Protein AF-A0AAD1L5Y8-F1 (afdb_monomer)

Secondary structure (DSSP, 8-state):
--EEEEEEE-SSS-EEEEEE---EEETTEEEES----EEEEEEEEE-TT-TTS--PEEEEEEEEEEEE-HHHHHHHHHHHHHHHTTEEP-S--TT-SSPPGGGSPPHHHHHHHHHHHHHHHHHHHHHH-GGG--EEEEEEEEETTTTEEEEEEEE--SSSTTS-EEEE---GGG-PPEEEETTHHHHHHHHHHHHTTS-TTBHHHHTHHHHHHHHHHHHT--SSS-S--EEEEE-SS-EEEEEEE-TTSSS---EETTEESSGGGG--BTTB------EEEPPBTTB-TTTTSBPPPPPP-

Foldseek 3Di:
DKKKWWAFFPLAHTWIKMKIFAWDDDPLATPDRQHDFKDKAWAWEQEPVNPVLPDTHTDAIKMKGKAAQPVLRVQLRVVLNVVRRYHYDDDPPPDDPDDDLQSADFLVNSVVSSQVSSLVVLVVCCVPPVPRSWMKMWIWAQGSNVRHTWIKIWGDDPVGSSGIDIDTDPPRVVRQIDIDYPPRVVLSVQLVVLLVLADPQFQSNSCSSLLSLLVVQVVCPDSRYHRDMWMWMHDNHHIDTAFEAAPPDPDGFTDHSNHGCPVCQVDAPVPHGDDRPHHDYRADNSGHPRRNDRRDDPDDD

Radius of gyration: 19.91 Å; Cα contacts (8 Å, |Δi|>4): 641; chains: 1; bounding box: 52×52×56 Å

Sequence (301 aa):
MTAIACWINREEHESIWVVSDSRITQQNSTLTDHCPKLFSIPVSVIRKSDTYRIYPQKILELGFGFAGSTMIGINVKEMLAVALSRLHEISDNTLSQQIPLETYPSLYEIALLAKSIAEKYMIDVGQFFPNAVRIEMVVFGYCRKTQAYKIIKLSNSSSTPANLGIEDCQNLSSGTPVLLGDRQQEFGEFIETTRQRFEFDTINWWRAPFIALNNWINQGSIDTIGGYLQLSLASPISTKISFLTNINTNAISMSHAGINTTESFGATIGGFILMPMNGMSLPGENGWDFGNRVARVPAER

pLDDT: mean 87.71, std 12.25, range [33.75, 98.56]

Mean predicted aligned error: 6.38 Å

Organism: Citrobacter braakii (NCBI:txid57706)

Solvent-accessible surface area (backbone atoms only — not comparable to full-atom values): 16352 Å² total; per-residue (Å²): 56,25,42,36,42,38,26,42,32,64,50,69,58,77,26,40,40,34,36,31,41,7,24,40,47,52,95,95,37,79,74,41,43,56,43,76,41,71,46,58,39,57,32,15,34,26,48,70,87,47,83,83,66,79,68,56,43,76,77,50,34,34,32,39,35,46,22,51,29,61,74,48,45,52,50,32,51,51,51,48,37,59,60,31,46,60,34,72,57,84,74,85,70,87,80,58,97,63,80,60,48,85,74,43,74,40,62,63,61,51,45,53,50,45,45,60,50,36,38,52,46,30,53,63,46,28,75,82,37,64,85,59,39,52,40,30,36,38,40,33,27,48,24,65,42,76,74,40,79,45,44,34,40,34,37,44,44,95,90,41,59,72,48,68,48,78,44,76,61,72,82,47,86,77,40,62,60,52,65,40,47,52,61,46,66,65,49,51,54,46,23,51,61,45,26,72,76,37,62,85,68,9,35,36,30,56,42,12,62,54,39,34,50,51,47,48,35,72,66,58,80,44,88,36,38,20,66,22,70,40,41,36,43,18,36,89,85,42,31,42,68,42,28,43,26,58,78,91,48,101,53,92,47,43,20,62,21,68,48,63,55,45,86,44,60,81,51,57,66,77,97,41,74,71,71,88,88,53,66,47,71,62,59,50,94,86,30,46,96,73,19,84,40,65,40,70,77,75,77,91,125

Nearest PDB structures (foldseek):
  2j82-assembly1_A-2  TM=3.983E-01  e=2.017E+00  Synechococcus elongatus

Structure (mmCIF, N/CA/C/O backbone):
data_AF-A0AAD1L5Y8-F1
#
_entry.id   AF-A0AAD1L5Y8-F1
#
loop_
_atom_site.group_PDB
_atom_site.id
_atom_site.type_symbol
_atom_site.label_atom_id
_atom_site.label_alt_id
_atom_site.label_comp_id
_atom_site.label_asym_id
_atom_site.label_entity_id
_atom_site.label_seq_id
_atom_site.pdbx_PDB_ins_code
_atom_site.Cartn_x
_atom_site.Cartn_y
_atom_site.Cartn_z
_atom_site.occupancy
_atom_site.B_iso_or_equiv
_atom_site.auth_seq_id
_atom_site.auth_comp_id
_atom_site.auth_asym_id
_atom_site.auth_atom_id
_atom_site.pdbx_PDB_model_num
ATOM 1 N N . MET A 1 1 ? -15.118 6.917 3.570 1.00 67.25 1 MET A N 1
ATOM 2 C CA . MET A 1 1 ? -13.750 7.451 3.382 1.00 67.25 1 MET A CA 1
ATOM 3 C C . MET A 1 1 ? -12.825 6.747 4.366 1.00 67.25 1 MET A C 1
ATOM 5 O O . MET A 1 1 ? -13.289 6.247 5.365 1.00 67.25 1 MET A O 1
ATOM 9 N N . THR A 1 2 ? -11.553 6.616 4.025 1.00 84.75 2 THR A N 1
ATOM 10 C CA . THR A 1 2 ? -10.629 5.565 4.497 1.00 84.75 2 THR A CA 1
ATOM 11 C C . THR A 1 2 ? -9.666 6.087 5.564 1.00 84.75 2 THR A C 1
ATOM 13 O O . THR A 1 2 ? -9.423 7.286 5.582 1.00 84.75 2 THR A O 1
ATOM 16 N N . ALA A 1 3 ? -9.036 5.217 6.355 1.00 93.69 3 ALA A N 1
ATOM 17 C CA . ALA A 1 3 ? -7.779 5.526 7.042 1.00 93.69 3 ALA A CA 1
ATOM 18 C C . ALA A 1 3 ? -6.624 4.691 6.465 1.00 93.69 3 ALA A C 1
ATOM 20 O O . ALA A 1 3 ? -6.741 3.473 6.306 1.00 93.69 3 ALA A O 1
ATOM 21 N N . ILE A 1 4 ? -5.508 5.349 6.135 1.00 97.81 4 ILE A N 1
ATOM 22 C CA . ILE A 1 4 ? -4.232 4.700 5.797 1.00 97.81 4 ILE A CA 1
ATOM 23 C C . ILE A 1 4 ? -3.126 5.310 6.650 1.00 97.81 4 ILE A C 1
ATOM 25 O O . ILE A 1 4 ? -3.018 6.533 6.732 1.00 97.81 4 ILE A O 1
ATOM 29 N N . ALA A 1 5 ? -2.268 4.458 7.211 1.00 98.06 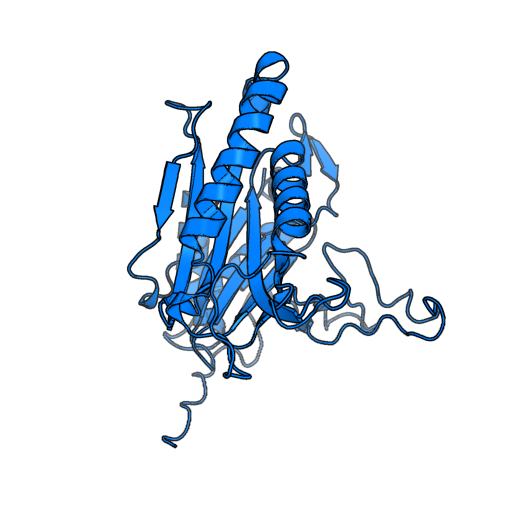5 ALA A N 1
ATOM 30 C CA . ALA A 1 5 ? -0.975 4.854 7.760 1.00 98.06 5 ALA A CA 1
ATOM 31 C C . ALA A 1 5 ? 0.148 4.113 7.031 1.00 98.06 5 ALA A C 1
ATOM 33 O O . ALA A 1 5 ? 0.097 2.892 6.903 1.00 98.06 5 ALA A O 1
ATOM 34 N N . CYS A 1 6 ? 1.155 4.853 6.567 1.00 98.12 6 CYS A N 1
ATOM 35 C CA . CYS A 1 6 ? 2.323 4.350 5.844 1.00 98.12 6 CYS A CA 1
ATOM 36 C C . CYS A 1 6 ? 3.602 4.849 6.530 1.00 98.12 6 CYS A C 1
ATOM 38 O O . CYS A 1 6 ? 3.795 6.056 6.638 1.00 98.12 6 CYS A O 1
ATOM 40 N N . TRP A 1 7 ? 4.467 3.963 7.021 1.00 97.50 7 TRP A N 1
ATOM 41 C CA . TRP A 1 7 ? 5.653 4.355 7.792 1.00 97.50 7 TRP A CA 1
ATOM 42 C C . TRP A 1 7 ? 6.829 3.411 7.574 1.00 97.50 7 TRP A C 1
ATOM 44 O O . TRP A 1 7 ? 6.665 2.282 7.115 1.00 97.50 7 TRP A O 1
ATOM 54 N N . ILE A 1 8 ? 8.026 3.871 7.936 1.00 96.19 8 ILE A N 1
ATOM 55 C CA . ILE A 1 8 ? 9.191 2.997 8.065 1.00 96.19 8 ILE A CA 1
ATOM 56 C C . ILE A 1 8 ? 9.122 2.282 9.409 1.00 96.19 8 ILE A C 1
ATOM 58 O O . ILE A 1 8 ? 9.111 2.918 10.462 1.00 96.19 8 ILE A O 1
ATOM 62 N N . ASN A 1 9 ? 9.108 0.956 9.361 1.00 94.44 9 ASN A N 1
ATOM 63 C CA . ASN A 1 9 ? 9.218 0.082 10.516 1.00 94.44 9 ASN A CA 1
ATOM 64 C C . ASN A 1 9 ? 10.636 -0.512 10.559 1.00 94.44 9 ASN A C 1
ATOM 66 O O . ASN A 1 9 ? 11.174 -0.928 9.527 1.00 94.44 9 ASN A O 1
ATOM 70 N N . ARG A 1 10 ? 11.244 -0.527 11.749 1.00 91.94 10 ARG A N 1
ATOM 71 C CA . ARG A 1 10 ? 12.595 -1.049 12.001 1.00 91.94 10 ARG A CA 1
ATOM 72 C C . ARG A 1 10 ? 12.628 -2.163 13.053 1.00 91.94 10 ARG A C 1
ATOM 74 O O . ARG A 1 10 ? 13.688 -2.447 13.591 1.00 91.94 10 ARG A O 1
ATOM 81 N N . GLU A 1 11 ? 11.502 -2.828 13.307 1.00 89.00 11 GLU A N 1
ATOM 82 C CA . GLU A 1 11 ? 11.384 -3.908 14.300 1.00 89.00 11 GLU A CA 1
ATOM 83 C C . GLU A 1 11 ? 12.266 -5.141 14.033 1.00 89.00 11 GLU A C 1
ATOM 85 O O . GLU A 1 11 ? 12.478 -5.950 14.926 1.00 89.00 11 GLU A O 1
ATOM 90 N N . GLU A 1 12 ? 12.743 -5.337 12.807 1.00 81.75 12 GLU A N 1
ATOM 91 C CA . GLU A 1 12 ? 13.691 -6.405 12.461 1.00 81.75 12 GLU A CA 1
ATOM 92 C C . GLU A 1 12 ? 14.703 -5.861 11.455 1.00 81.75 12 GLU A C 1
ATOM 94 O O . GLU A 1 12 ? 15.898 -5.732 11.720 1.00 81.75 12 GLU A O 1
ATOM 99 N N . HIS A 1 13 ? 14.186 -5.477 10.292 1.00 86.31 13 HIS A N 1
ATOM 100 C CA . HIS A 1 13 ? 14.912 -4.793 9.240 1.00 86.31 13 HIS A CA 1
ATOM 101 C C . HIS A 1 13 ? 14.093 -3.599 8.778 1.00 86.31 13 HIS A C 1
ATOM 103 O O . HIS A 1 13 ? 12.860 -3.631 8.806 1.00 86.31 13 HIS A O 1
ATOM 109 N N . GLU A 1 14 ? 14.785 -2.553 8.329 1.00 91.19 14 GLU A N 1
ATOM 110 C CA . GLU A 1 14 ? 14.116 -1.393 7.761 1.00 91.19 14 GLU A CA 1
ATOM 111 C C . GLU A 1 14 ? 13.224 -1.846 6.605 1.00 91.19 14 GLU A C 1
ATOM 113 O O . GLU A 1 14 ? 13.691 -2.510 5.678 1.00 91.19 14 GLU A O 1
ATOM 118 N N . SER A 1 15 ? 11.937 -1.533 6.697 1.00 94.62 15 SER A N 1
ATOM 119 C CA . SER A 1 15 ? 10.904 -1.856 5.716 1.00 94.62 15 SER A CA 1
ATOM 120 C C . SER A 1 15 ? 9.787 -0.822 5.796 1.00 94.62 15 SER A C 1
ATOM 122 O O . SER A 1 15 ? 9.614 -0.167 6.822 1.00 94.62 15 SER A O 1
ATOM 124 N N . ILE A 1 16 ? 9.014 -0.657 4.724 1.00 96.94 16 ILE A N 1
ATOM 125 C CA . ILE A 1 16 ? 7.800 0.165 4.775 1.00 96.94 16 ILE A CA 1
ATOM 126 C C . ILE A 1 16 ? 6.631 -0.725 5.177 1.00 96.94 16 ILE A C 1
ATOM 128 O O . ILE A 1 16 ? 6.387 -1.755 4.548 1.00 96.94 16 ILE A O 1
ATOM 132 N N . TRP A 1 17 ? 5.898 -0.304 6.199 1.00 97.19 17 TRP A N 1
ATOM 133 C CA . TRP A 1 17 ? 4.636 -0.900 6.608 1.00 97.19 17 TRP A CA 1
ATOM 134 C C . TRP A 1 17 ? 3.502 0.039 6.244 1.00 97.19 17 TRP A C 1
ATOM 136 O O . TRP A 1 17 ? 3.602 1.254 6.420 1.00 97.19 17 TRP A O 1
ATOM 146 N N . VAL A 1 18 ? 2.418 -0.532 5.729 1.00 98.00 18 VAL A N 1
ATOM 147 C CA . VAL A 1 18 ? 1.218 0.219 5.371 1.00 98.00 18 VAL A CA 1
ATOM 148 C C . VAL A 1 18 ? -0.004 -0.526 5.855 1.00 98.00 18 VAL A C 1
ATOM 150 O O . VAL A 1 18 ? -0.174 -1.699 5.529 1.00 98.00 18 VAL A O 1
ATOM 153 N N . VAL A 1 19 ? -0.863 0.157 6.605 1.00 97.62 19 VAL A N 1
ATOM 154 C CA . VAL A 1 19 ? -2.131 -0.396 7.088 1.00 97.62 19 VAL A CA 1
ATOM 155 C C . VAL A 1 19 ? -3.305 0.421 6.587 1.00 97.62 19 VAL A C 1
ATOM 157 O O . VAL A 1 19 ? -3.187 1.633 6.408 1.00 97.62 19 VAL A O 1
ATOM 160 N N . SER A 1 20 ? -4.428 -0.251 6.347 1.00 97.38 20 SER A N 1
ATOM 161 C CA . SER A 1 20 ? -5.674 0.390 5.933 1.00 97.38 20 SER A CA 1
ATOM 162 C C . SER A 1 20 ? -6.899 -0.373 6.419 1.00 97.38 20 SER A C 1
ATOM 164 O O . SER A 1 20 ? -6.828 -1.580 6.636 1.00 97.38 20 SER A O 1
ATOM 166 N N . ASP A 1 21 ? -8.022 0.322 6.563 1.00 95.88 21 ASP A N 1
ATOM 167 C CA . ASP A 1 21 ? -9.347 -0.281 6.708 1.00 95.88 21 ASP A CA 1
ATOM 168 C C . ASP A 1 21 ? -9.915 -0.691 5.328 1.00 95.88 21 ASP A C 1
ATOM 170 O O . ASP A 1 21 ? -9.410 -0.264 4.289 1.00 95.88 21 ASP A O 1
ATOM 174 N N . SER A 1 22 ? -10.977 -1.493 5.261 1.00 95.19 22 SER A N 1
ATOM 175 C CA . SER A 1 22 ? -11.573 -1.945 3.985 1.00 95.19 22 SER A CA 1
ATOM 176 C C . SER A 1 22 ? -12.970 -1.394 3.700 1.00 95.19 22 SER A C 1
ATOM 178 O O . SER A 1 22 ? -13.549 -1.701 2.653 1.00 95.19 22 SER A O 1
ATOM 180 N N . ARG A 1 23 ? -13.511 -0.538 4.574 1.00 94.75 23 ARG A N 1
ATOM 181 C CA . ARG A 1 23 ? -14.853 0.028 4.416 1.00 94.75 23 ARG A CA 1
ATOM 182 C C . ARG A 1 23 ? -14.935 1.057 3.295 1.00 94.75 23 ARG A C 1
ATOM 184 O O . ARG A 1 23 ? -14.108 1.961 3.179 1.00 94.75 23 ARG A O 1
ATOM 191 N N . ILE A 1 24 ? -15.991 0.972 2.499 1.00 93.31 24 ILE A N 1
ATOM 192 C CA . ILE A 1 24 ? -16.464 2.050 1.634 1.00 93.31 24 ILE A CA 1
ATOM 193 C C . ILE A 1 24 ? -17.790 2.544 2.185 1.00 93.31 24 ILE A C 1
ATOM 195 O O . ILE A 1 24 ? -18.685 1.756 2.487 1.00 93.31 24 ILE A O 1
ATOM 199 N N . THR A 1 25 ? -17.930 3.864 2.244 1.00 91.12 25 THR A N 1
ATOM 200 C CA . THR A 1 25 ? -19.182 4.523 2.597 1.00 91.12 25 THR A CA 1
ATOM 201 C C . THR A 1 25 ? -19.700 5.380 1.452 1.00 91.12 25 THR A C 1
ATOM 203 O O . THR A 1 25 ? -18.923 5.951 0.685 1.00 91.12 25 THR A O 1
ATOM 206 N N . GLN A 1 26 ? -21.021 5.490 1.358 1.00 87.06 26 GLN A N 1
ATOM 207 C CA . GLN A 1 26 ? -21.727 6.379 0.446 1.00 87.06 26 GLN A CA 1
ATOM 208 C C . GLN A 1 26 ? -22.870 7.054 1.209 1.00 87.06 26 GLN A C 1
ATOM 210 O O . GLN A 1 26 ? -23.672 6.376 1.844 1.00 87.06 26 GLN A O 1
ATOM 215 N N . GLN A 1 27 ? -22.938 8.389 1.161 1.00 80.81 27 GLN A N 1
ATOM 216 C CA . GLN A 1 27 ? -24.016 9.179 1.784 1.00 80.81 27 GLN A CA 1
ATOM 217 C C . GLN A 1 27 ? -24.308 8.779 3.250 1.00 80.81 27 GLN A C 1
ATOM 219 O O . GLN A 1 27 ? -25.455 8.564 3.623 1.00 80.81 27 GLN A O 1
ATOM 224 N N . ASN A 1 28 ? -23.260 8.661 4.075 1.00 76.75 28 ASN A N 1
ATOM 225 C CA . ASN A 1 28 ? -23.326 8.263 5.496 1.00 76.75 28 ASN A CA 1
ATOM 226 C C . ASN A 1 28 ? -23.825 6.833 5.764 1.00 76.75 28 ASN A C 1
ATOM 228 O O . ASN A 1 28 ? -24.163 6.499 6.894 1.00 76.75 28 ASN A O 1
ATOM 232 N N . SER A 1 29 ? -23.841 5.974 4.747 1.00 86.62 29 SER A N 1
ATOM 233 C CA . SER A 1 29 ? -24.115 4.545 4.893 1.00 86.62 29 SER A CA 1
ATOM 234 C C . SER A 1 29 ? -22.917 3.714 4.447 1.00 86.62 29 SER A C 1
ATOM 236 O O . SER A 1 29 ? -22.136 4.139 3.588 1.00 86.62 29 SER A O 1
ATOM 238 N N . THR A 1 30 ? -22.758 2.528 5.028 1.00 91.94 30 THR A N 1
ATOM 239 C CA . THR A 1 30 ? -21.769 1.547 4.573 1.00 91.94 30 THR A CA 1
ATOM 240 C C . THR A 1 30 ? -22.234 0.932 3.260 1.00 91.94 30 THR A C 1
ATOM 242 O O . THR A 1 30 ? -23.305 0.337 3.197 1.00 91.94 30 THR A O 1
ATOM 245 N N . LEU A 1 31 ? -21.414 1.060 2.216 1.00 92.44 31 LEU A N 1
ATOM 246 C CA . LEU A 1 31 ? -21.644 0.400 0.933 1.00 92.44 31 LEU A CA 1
ATOM 247 C C . LEU A 1 31 ? -21.082 -1.027 0.947 1.00 92.44 31 LEU A C 1
ATOM 249 O O . LEU A 1 31 ? -21.725 -1.958 0.476 1.00 92.44 31 LEU A O 1
ATOM 253 N N . THR A 1 32 ? -19.868 -1.199 1.473 1.00 93.50 32 THR A N 1
ATOM 254 C CA . THR A 1 32 ? -19.225 -2.508 1.646 1.00 93.50 32 THR A CA 1
ATOM 255 C C . THR A 1 32 ? -18.111 -2.420 2.680 1.00 93.50 32 THR A C 1
ATOM 257 O O . THR A 1 32 ? -17.445 -1.393 2.779 1.00 93.50 32 THR A O 1
ATOM 260 N N . ASP A 1 33 ? -17.878 -3.509 3.406 1.00 94.12 33 ASP A N 1
ATOM 261 C CA . ASP A 1 33 ? -16.740 -3.668 4.314 1.00 94.12 33 ASP A CA 1
ATOM 262 C C . ASP A 1 33 ? -15.583 -4.452 3.677 1.00 94.12 33 ASP A C 1
ATOM 264 O O . ASP A 1 33 ? -14.591 -4.708 4.341 1.00 94.12 33 ASP A O 1
ATOM 268 N N . HIS A 1 34 ? -15.663 -4.831 2.399 1.00 92.69 34 HIS A N 1
ATOM 269 C CA . HIS A 1 34 ? -14.734 -5.785 1.777 1.00 92.69 34 HIS A CA 1
ATOM 270 C C . HIS A 1 34 ? -13.891 -5.202 0.638 1.00 92.69 34 HIS A C 1
ATOM 272 O O . HIS A 1 34 ? -13.472 -5.937 -0.254 1.00 92.69 34 HIS A O 1
ATOM 278 N N . CYS A 1 35 ? -13.649 -3.888 0.610 1.00 93.75 35 CYS A N 1
ATOM 279 C CA . CYS A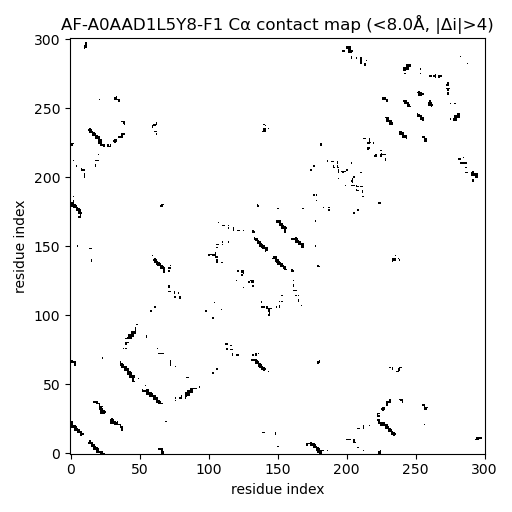 1 35 ? -12.863 -3.292 -0.466 1.00 93.75 35 CYS A CA 1
ATOM 280 C C . CYS A 1 35 ? -11.365 -3.274 -0.141 1.00 93.75 35 CYS A C 1
ATOM 282 O O . CYS A 1 35 ? -10.954 -2.592 0.805 1.00 93.75 35 CYS A O 1
ATOM 284 N N . PRO A 1 36 ? -10.514 -3.914 -0.963 1.00 93.88 36 PRO A N 1
ATOM 285 C CA . PRO A 1 36 ? -9.080 -3.715 -0.881 1.00 93.88 36 PRO A CA 1
ATOM 286 C C . PRO A 1 36 ? -8.712 -2.263 -1.185 1.00 93.88 36 PRO A C 1
ATOM 288 O O . PRO A 1 36 ? -9.277 -1.648 -2.092 1.00 93.88 36 PRO A O 1
ATOM 291 N N . LYS A 1 37 ? -7.758 -1.718 -0.434 1.00 96.00 37 LYS A N 1
ATOM 292 C CA . LYS A 1 37 ? -7.256 -0.343 -0.619 1.00 96.00 37 LYS A CA 1
ATOM 293 C C . LYS A 1 37 ? -5.740 -0.270 -0.705 1.00 96.00 37 LYS A C 1
ATOM 295 O O . LYS A 1 37 ? -5.208 0.777 -1.060 1.00 96.00 37 LYS A O 1
ATOM 300 N N . LEU A 1 38 ? -5.064 -1.378 -0.400 1.00 97.12 38 LEU A N 1
ATOM 301 C CA . LEU A 1 38 ? -3.627 -1.560 -0.531 1.00 97.12 38 LEU A CA 1
ATOM 302 C C . LEU A 1 38 ? -3.355 -2.646 -1.566 1.00 97.12 38 LEU A C 1
ATOM 304 O O . LEU A 1 38 ? -3.988 -3.701 -1.559 1.00 97.12 38 LEU A O 1
ATOM 308 N N . PHE A 1 39 ? -2.393 -2.392 -2.442 1.00 96.81 39 PHE A N 1
ATOM 309 C CA . PHE A 1 39 ? -2.070 -3.255 -3.566 1.00 96.81 39 PHE A CA 1
ATOM 310 C C . PHE A 1 39 ? -0.567 -3.359 -3.752 1.00 96.81 39 PHE A C 1
ATOM 312 O O . PHE A 1 39 ? 0.183 -2.426 -3.470 1.00 96.81 39 PHE A O 1
ATOM 319 N N . SER A 1 40 ? -0.160 -4.495 -4.300 1.00 96.19 40 SER A N 1
ATOM 320 C CA . SER A 1 40 ? 1.185 -4.708 -4.805 1.00 96.19 40 SER A CA 1
ATOM 321 C C . SER A 1 40 ? 1.141 -4.723 -6.329 1.00 96.19 40 SER A C 1
ATOM 323 O O . SER A 1 40 ? 0.313 -5.428 -6.912 1.00 96.19 40 SER A O 1
ATOM 325 N N . ILE A 1 41 ? 1.989 -3.926 -6.977 1.00 97.44 41 ILE A N 1
ATOM 326 C CA . ILE A 1 41 ? 2.037 -3.798 -8.435 1.00 97.44 41 ILE A CA 1
ATOM 327 C 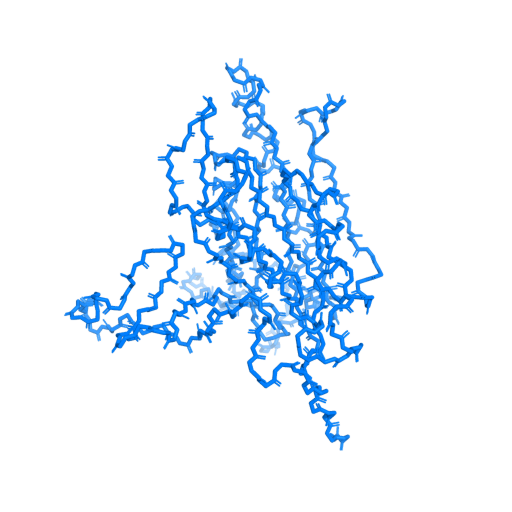C . ILE A 1 41 ? 3.408 -4.283 -8.924 1.00 97.44 41 ILE A C 1
ATOM 329 O O . ILE A 1 41 ? 4.425 -3.629 -8.654 1.00 97.44 41 ILE A O 1
ATOM 333 N N . PRO A 1 42 ? 3.471 -5.426 -9.636 1.00 95.94 42 PRO A N 1
ATOM 334 C CA . PRO A 1 42 ? 4.710 -5.886 -10.235 1.00 95.94 42 PRO A CA 1
ATOM 335 C C . PRO A 1 42 ? 5.077 -4.992 -11.419 1.00 95.94 42 PRO A C 1
ATOM 337 O O . PRO A 1 42 ? 4.229 -4.621 -12.228 1.00 95.94 42 PRO A O 1
ATOM 340 N N . VAL A 1 43 ? 6.366 -4.695 -11.542 1.00 95.81 43 VAL A N 1
ATOM 341 C CA . VAL A 1 43 ? 6.925 -4.026 -12.714 1.00 95.81 43 VAL A CA 1
ATOM 342 C C . VAL A 1 43 ? 7.769 -5.033 -13.457 1.00 95.81 43 VAL A C 1
ATOM 344 O O . VAL A 1 43 ? 8.711 -5.605 -12.897 1.00 95.81 43 VAL A O 1
ATOM 347 N N . SER A 1 44 ? 7.438 -5.224 -14.723 1.00 95.38 44 SER A N 1
ATOM 348 C CA . SER A 1 44 ? 8.103 -6.179 -15.588 1.00 95.38 44 SER A CA 1
ATOM 349 C C . SER A 1 44 ? 8.537 -5.514 -16.882 1.00 95.38 44 SER A C 1
ATOM 351 O O . SER A 1 44 ? 7.855 -4.647 -17.430 1.00 95.38 44 SER A O 1
ATOM 353 N N . VAL A 1 45 ? 9.695 -5.940 -17.371 1.00 92.62 45 VAL A N 1
ATOM 354 C CA . VAL A 1 45 ? 10.299 -5.428 -18.596 1.00 92.62 45 VAL A CA 1
ATOM 355 C C . VAL A 1 45 ? 10.442 -6.541 -19.617 1.00 92.62 45 VAL A C 1
ATOM 357 O O . VAL A 1 45 ? 10.782 -7.674 -19.287 1.00 92.62 45 VAL A O 1
ATOM 360 N N . ILE A 1 46 ? 10.232 -6.205 -20.877 1.00 90.38 46 ILE A N 1
ATOM 361 C CA . ILE A 1 46 ? 10.643 -7.013 -22.013 1.00 90.38 46 ILE A CA 1
ATOM 362 C C . ILE A 1 46 ? 12.051 -6.548 -22.368 1.00 90.38 46 ILE A C 1
ATOM 364 O O . ILE A 1 46 ? 12.248 -5.421 -22.838 1.00 90.38 46 ILE A O 1
ATOM 368 N N . ARG A 1 47 ? 13.027 -7.413 -22.085 1.00 86.12 47 ARG A N 1
ATOM 369 C CA . ARG A 1 47 ? 14.439 -7.180 -22.405 1.00 86.12 47 ARG A CA 1
ATOM 370 C C . ARG A 1 47 ? 14.594 -7.066 -23.916 1.00 86.12 47 ARG A C 1
ATOM 372 O O . ARG A 1 47 ? 13.925 -7.781 -24.659 1.00 86.12 47 ARG A O 1
ATOM 379 N N . LYS A 1 48 ? 15.520 -6.232 -24.389 1.00 81.88 48 LYS A N 1
ATOM 380 C CA . LYS A 1 48 ? 15.788 -6.120 -25.836 1.00 81.88 48 LYS A CA 1
ATOM 381 C C . LYS A 1 48 ? 16.235 -7.454 -26.461 1.00 81.88 48 LYS A C 1
ATOM 383 O O . LYS A 1 48 ? 15.960 -7.706 -27.631 1.00 81.88 48 LYS A O 1
ATOM 388 N N . SER A 1 49 ? 16.878 -8.318 -25.669 1.00 80.69 49 SER A N 1
ATOM 389 C CA . SER A 1 49 ? 17.271 -9.678 -26.061 1.00 80.69 49 SER A CA 1
ATOM 390 C C . SER A 1 49 ? 16.090 -10.630 -26.294 1.00 80.69 49 SER A C 1
ATOM 392 O O . SER A 1 49 ? 16.261 -11.646 -26.963 1.00 80.69 49 SER A O 1
ATOM 394 N N . ASP A 1 50 ? 14.893 -10.316 -25.791 1.00 82.12 50 ASP A N 1
ATOM 395 C CA . ASP A 1 50 ? 13.675 -11.068 -26.086 1.00 82.12 50 ASP A CA 1
ATOM 396 C C . ASP A 1 50 ? 13.099 -10.623 -27.439 1.00 82.12 50 ASP A C 1
ATOM 398 O O . ASP A 1 50 ? 12.199 -9.784 -27.527 1.00 82.12 50 ASP A O 1
ATOM 402 N N . THR A 1 51 ? 13.639 -11.198 -28.518 1.00 78.88 51 THR A N 1
ATOM 403 C CA . THR A 1 51 ? 13.246 -10.890 -29.903 1.00 78.88 51 THR A CA 1
ATOM 404 C C . THR A 1 51 ? 11.745 -11.068 -30.143 1.00 78.88 51 THR A C 1
ATOM 406 O O . THR A 1 51 ? 11.149 -10.310 -30.908 1.00 78.88 51 THR A O 1
ATOM 409 N N . TYR A 1 52 ? 11.122 -12.039 -29.470 1.00 83.44 52 TYR A N 1
ATOM 410 C CA . TYR A 1 52 ? 9.705 -12.359 -29.638 1.00 83.44 52 TYR A CA 1
ATOM 411 C C . TYR A 1 52 ? 8.788 -11.530 -28.732 1.00 83.44 52 TYR A C 1
ATOM 413 O O . TYR A 1 52 ? 7.583 -11.483 -28.976 1.00 83.44 52 TYR A O 1
ATOM 421 N N . ARG A 1 53 ? 9.338 -10.825 -27.734 1.00 81.12 53 ARG A N 1
ATOM 422 C CA . ARG A 1 53 ? 8.607 -9.952 -26.797 1.00 81.12 53 ARG A CA 1
ATOM 423 C C . ARG A 1 53 ? 7.530 -10.679 -25.980 1.00 81.12 53 ARG A C 1
ATOM 425 O O . ARG A 1 53 ? 6.486 -10.097 -25.653 1.00 81.12 53 ARG A O 1
ATOM 432 N N . ILE A 1 54 ? 7.771 -11.950 -25.671 1.00 85.62 54 ILE A N 1
ATOM 433 C CA . ILE A 1 54 ? 6.820 -12.851 -25.002 1.00 85.62 54 ILE A CA 1
ATOM 434 C C . ILE A 1 54 ? 7.203 -13.182 -23.554 1.00 85.62 54 ILE A C 1
ATOM 436 O O . ILE A 1 54 ? 6.366 -13.713 -22.829 1.00 85.62 54 ILE A O 1
ATOM 440 N N . TYR A 1 55 ? 8.413 -12.835 -23.108 1.00 85.81 55 TYR A N 1
ATOM 441 C CA . TYR A 1 55 ? 8.942 -13.160 -21.782 1.00 85.81 55 TYR A CA 1
ATOM 442 C C . TYR A 1 55 ? 9.203 -11.892 -20.951 1.00 85.81 55 TYR A C 1
ATOM 444 O O . TYR A 1 55 ? 10.353 -11.484 -20.772 1.00 85.81 55 TYR A O 1
ATOM 452 N N . PRO A 1 56 ? 8.152 -11.240 -20.414 1.00 89.75 56 PRO A N 1
ATOM 453 C CA . PRO A 1 56 ? 8.338 -10.133 -19.487 1.00 89.75 56 PRO A CA 1
ATOM 454 C C . PRO A 1 56 ? 9.025 -10.625 -18.203 1.00 89.75 56 PRO A C 1
ATOM 456 O O . PRO A 1 56 ? 8.533 -11.517 -17.512 1.00 89.75 56 PRO A O 1
ATOM 459 N N . GLN A 1 57 ? 10.159 -10.017 -17.863 1.00 91.38 57 GLN A N 1
ATOM 460 C CA . GLN A 1 57 ? 10.903 -10.282 -16.638 1.00 91.38 57 GLN A CA 1
ATOM 461 C C . GLN A 1 57 ? 10.486 -9.285 -15.560 1.00 91.38 57 GLN A C 1
ATOM 463 O O . GLN A 1 57 ? 10.627 -8.079 -15.752 1.00 91.38 57 GLN A O 1
ATOM 468 N N . LYS A 1 58 ? 10.030 -9.771 -14.402 1.00 93.06 58 LYS A N 1
ATOM 469 C CA . LYS A 1 58 ? 9.772 -8.924 -13.230 1.00 93.06 58 LYS A CA 1
ATOM 470 C C . LYS A 1 58 ? 11.083 -8.348 -12.691 1.00 93.06 58 LYS A C 1
ATOM 472 O O . LYS A 1 58 ? 12.005 -9.103 -12.390 1.00 93.06 58 LYS A O 1
ATOM 477 N N . ILE A 1 59 ? 11.143 -7.027 -12.538 1.00 92.31 59 ILE A N 1
ATOM 478 C CA . ILE A 1 59 ? 12.346 -6.300 -12.097 1.00 92.31 59 ILE A CA 1
ATOM 479 C C . ILE A 1 59 ? 12.189 -5.677 -10.710 1.00 92.31 59 ILE A C 1
ATOM 481 O O . ILE A 1 59 ? 13.151 -5.599 -9.950 1.00 92.31 59 ILE A O 1
ATOM 485 N N . LEU A 1 60 ? 10.978 -5.250 -10.352 1.00 93.69 60 LEU A N 1
ATOM 486 C CA . LEU A 1 60 ? 10.655 -4.742 -9.023 1.00 93.69 60 LEU A CA 1
ATOM 487 C C . LEU A 1 60 ? 9.167 -4.928 -8.729 1.00 93.69 60 LEU A C 1
ATOM 489 O O . LEU A 1 60 ? 8.385 -5.341 -9.586 1.00 93.69 60 LEU A O 1
ATOM 493 N N . GLU A 1 61 ? 8.778 -4.627 -7.498 1.00 95.56 61 GLU A N 1
ATOM 494 C CA . GLU A 1 61 ? 7.387 -4.626 -7.068 1.00 95.56 61 GLU A CA 1
ATOM 495 C C . GLU A 1 61 ? 7.158 -3.457 -6.113 1.00 95.56 61 GLU A C 1
ATOM 497 O O . GLU A 1 61 ? 7.837 -3.358 -5.087 1.00 95.56 61 GLU A O 1
ATOM 502 N N . LEU A 1 62 ? 6.233 -2.567 -6.468 1.00 97.31 62 LEU A N 1
ATOM 503 C CA . LEU A 1 62 ? 5.886 -1.401 -5.657 1.00 97.31 62 LEU A CA 1
ATOM 504 C C . LEU A 1 62 ? 4.567 -1.615 -4.919 1.00 97.31 62 LEU A C 1
ATOM 506 O O . LEU A 1 62 ? 3.721 -2.404 -5.336 1.00 97.31 62 LEU A O 1
ATOM 510 N N . GLY A 1 63 ? 4.385 -0.858 -3.850 1.00 98.25 63 GLY A N 1
ATOM 511 C CA . GLY A 1 63 ? 3.122 -0.724 -3.155 1.00 98.25 63 GLY A CA 1
ATOM 512 C C . GLY A 1 63 ? 2.330 0.475 -3.653 1.00 98.25 63 GLY A C 1
ATOM 513 O O . GLY A 1 63 ? 2.889 1.541 -3.919 1.00 98.25 63 GLY A O 1
ATOM 514 N N . PHE A 1 64 ? 1.020 0.301 -3.753 1.00 98.56 64 PHE A N 1
ATOM 515 C CA . PHE A 1 64 ? 0.070 1.357 -4.067 1.00 98.56 64 PHE A CA 1
ATOM 516 C C . PHE A 1 64 ? -1.080 1.323 -3.063 1.00 98.56 64 PHE A C 1
ATOM 518 O O . PHE A 1 64 ? -1.613 0.256 -2.767 1.00 98.56 64 PHE A O 1
ATOM 525 N N . GLY A 1 65 ? -1.480 2.481 -2.551 1.00 98.12 65 GLY A N 1
ATOM 526 C CA . GLY A 1 65 ? -2.659 2.618 -1.704 1.00 98.12 65 GLY A CA 1
ATOM 527 C C . GLY A 1 65 ? -3.478 3.843 -2.075 1.00 98.12 65 GLY A C 1
ATOM 528 O O . GLY A 1 65 ? -2.933 4.794 -2.633 1.00 98.12 65 GLY A O 1
ATOM 529 N N . PHE A 1 66 ? -4.775 3.838 -1.764 1.00 97.44 66 PHE A N 1
ATOM 530 C CA . PHE A 1 66 ? -5.632 5.000 -2.003 1.00 97.44 66 PHE A CA 1
ATOM 531 C C . PHE A 1 66 ? -6.702 5.212 -0.923 1.00 97.44 66 PHE A C 1
ATOM 533 O O . PHE A 1 66 ? -7.216 4.270 -0.320 1.00 97.44 66 PHE A O 1
ATOM 540 N N . ALA A 1 67 ? -7.090 6.470 -0.734 1.00 95.44 67 ALA A N 1
ATOM 541 C CA . ALA A 1 67 ? -8.188 6.909 0.115 1.00 95.44 67 ALA A CA 1
ATOM 542 C C . ALA A 1 67 ? -9.058 7.927 -0.638 1.00 95.44 67 ALA A C 1
ATOM 544 O O . ALA A 1 67 ? -8.541 8.787 -1.342 1.00 95.44 67 ALA A O 1
ATOM 545 N N . GLY A 1 68 ? -10.384 7.840 -0.493 1.00 93.25 68 GLY A N 1
ATOM 546 C CA . GLY A 1 68 ? -11.329 8.705 -1.210 1.00 93.25 68 GLY A CA 1
ATOM 547 C C . GLY A 1 68 ? -12.059 7.956 -2.323 1.00 93.25 68 GLY A C 1
ATOM 548 O O . GLY A 1 68 ? -12.634 6.898 -2.073 1.00 93.25 68 GLY A O 1
ATOM 549 N N . SER A 1 69 ? -12.074 8.514 -3.532 1.00 93.44 69 SER A N 1
ATOM 550 C CA . SER A 1 69 ? -12.830 7.983 -4.671 1.00 93.44 69 SER A CA 1
ATOM 551 C C . SER A 1 69 ? -12.375 6.586 -5.106 1.00 93.44 69 SER A C 1
ATOM 553 O O . SER A 1 69 ? -11.381 6.432 -5.817 1.00 93.44 69 SER A O 1
ATOM 555 N N . THR A 1 70 ? -13.141 5.554 -4.742 1.00 94.12 70 THR A N 1
ATOM 556 C CA . THR A 1 70 ? -12.863 4.161 -5.129 1.00 94.12 70 THR A CA 1
ATOM 557 C C . THR A 1 70 ? -12.764 3.984 -6.639 1.00 94.12 70 THR A C 1
ATOM 559 O O . THR A 1 70 ? -11.874 3.283 -7.115 1.00 94.12 70 THR A O 1
ATOM 562 N N . MET A 1 71 ? -13.638 4.649 -7.402 1.00 93.19 71 MET A N 1
ATOM 563 C CA . MET A 1 71 ? -13.626 4.563 -8.861 1.00 93.19 71 MET A CA 1
ATOM 564 C C . MET A 1 71 ? -12.302 5.072 -9.436 1.00 93.19 71 MET A C 1
ATOM 566 O O . MET A 1 71 ? -11.731 4.419 -10.302 1.00 93.19 71 MET A O 1
ATOM 570 N N . ILE A 1 72 ? -11.776 6.189 -8.934 1.00 95.75 72 ILE A N 1
ATOM 571 C CA . ILE A 1 72 ? -10.495 6.729 -9.403 1.00 95.75 72 ILE A CA 1
ATOM 572 C C . ILE A 1 72 ? -9.343 5.842 -8.916 1.00 95.75 72 ILE A C 1
ATOM 574 O O . ILE A 1 72 ? -8.526 5.406 -9.723 1.00 95.75 72 ILE A O 1
ATOM 578 N N . GLY A 1 73 ? -9.302 5.518 -7.620 1.00 96.56 73 GLY A N 1
ATOM 579 C CA . GLY A 1 73 ? -8.210 4.756 -7.008 1.00 96.56 73 GLY A CA 1
ATOM 580 C C . GLY A 1 73 ? -7.996 3.371 -7.626 1.00 96.56 73 GLY A C 1
ATOM 581 O O . GLY A 1 73 ? -6.867 3.026 -7.979 1.00 96.56 73 GLY A O 1
ATOM 582 N N . ILE A 1 74 ? -9.072 2.598 -7.824 1.00 96.50 74 ILE A N 1
ATOM 583 C CA . ILE A 1 74 ? -8.991 1.271 -8.456 1.00 96.50 74 ILE A CA 1
ATOM 584 C C . ILE A 1 74 ? -8.549 1.394 -9.915 1.00 96.50 74 ILE A C 1
ATOM 586 O O . ILE A 1 74 ? -7.651 0.672 -10.340 1.00 96.50 74 ILE A O 1
ATOM 590 N N . ASN A 1 75 ? -9.123 2.322 -10.685 1.00 97.62 75 ASN A N 1
ATOM 591 C CA . ASN A 1 75 ? -8.754 2.460 -12.092 1.00 97.62 75 ASN A CA 1
ATOM 592 C C . ASN A 1 75 ? -7.304 2.928 -12.276 1.00 97.62 75 ASN A C 1
ATOM 594 O O . ASN A 1 75 ? -6.625 2.450 -13.181 1.00 97.62 75 ASN A O 1
ATOM 598 N N . VAL A 1 76 ? -6.793 3.807 -11.407 1.00 98.19 76 VAL A N 1
ATOM 599 C CA . VAL A 1 76 ? -5.370 4.181 -11.407 1.00 98.19 76 VAL A CA 1
ATOM 600 C C . VAL A 1 76 ? -4.503 2.956 -11.137 1.00 98.19 76 VAL A C 1
ATOM 602 O O . VAL A 1 76 ? -3.571 2.694 -11.896 1.00 98.19 76 VAL A O 1
ATOM 605 N N . LYS A 1 77 ? -4.837 2.167 -10.110 1.00 97.50 77 LYS A N 1
ATOM 606 C CA . LYS A 1 77 ? -4.1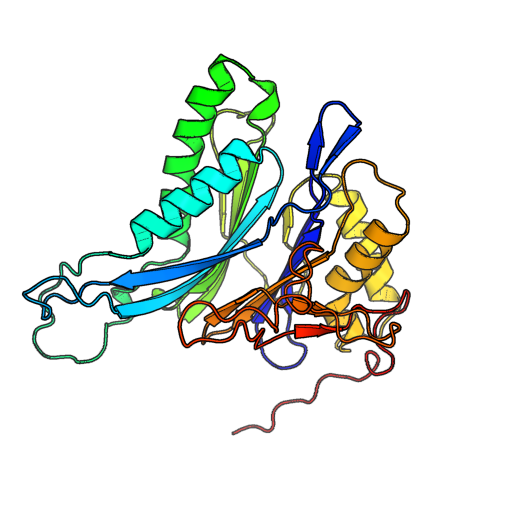40 0.915 -9.793 1.00 97.50 77 LYS A CA 1
ATOM 607 C C . LYS A 1 77 ? -4.115 -0.040 -10.986 1.00 97.50 77 LYS A C 1
ATOM 609 O O . LYS A 1 77 ? -3.045 -0.542 -11.322 1.00 97.50 77 LYS A O 1
ATOM 614 N N . GLU A 1 78 ? -5.256 -0.299 -11.626 1.00 97.88 78 GLU A N 1
ATOM 615 C CA . GLU A 1 78 ? -5.322 -1.230 -12.762 1.00 97.88 78 GLU A CA 1
ATOM 616 C C . GLU A 1 78 ? -4.532 -0.717 -13.967 1.00 97.88 78 GLU A C 1
ATOM 618 O O . GLU A 1 78 ? -3.764 -1.465 -14.570 1.00 97.88 78 GLU A O 1
ATOM 623 N N . MET A 1 79 ? -4.644 0.573 -14.289 1.00 97.88 79 MET A N 1
ATOM 624 C CA . MET A 1 79 ? -3.900 1.169 -15.401 1.00 97.88 79 MET A CA 1
ATOM 625 C C . MET A 1 79 ? -2.388 1.151 -15.153 1.00 97.88 79 MET A C 1
ATOM 627 O O . MET A 1 79 ? -1.627 0.877 -16.080 1.00 97.88 79 MET A O 1
ATOM 631 N N . LEU A 1 80 ? -1.942 1.376 -13.912 1.00 97.94 80 LEU A N 1
ATOM 632 C CA . LEU A 1 80 ? -0.540 1.198 -13.529 1.00 97.94 80 LEU A CA 1
ATOM 633 C C . LEU A 1 80 ? -0.101 -0.259 -13.684 1.00 97.94 80 LEU A C 1
ATOM 635 O O . LEU A 1 80 ? 0.946 -0.509 -14.273 1.00 97.94 80 LEU A O 1
ATOM 639 N N . ALA A 1 81 ? -0.893 -1.220 -13.202 1.00 97.25 81 ALA A N 1
ATOM 640 C CA . ALA A 1 81 ? -0.569 -2.639 -13.327 1.00 97.25 81 ALA A CA 1
ATOM 641 C C . ALA A 1 81 ? -0.431 -3.066 -14.794 1.00 97.25 81 ALA A C 1
ATOM 643 O O . ALA A 1 81 ? 0.535 -3.737 -15.150 1.00 97.25 81 ALA A O 1
ATOM 644 N N . VAL A 1 82 ? -1.336 -2.613 -15.665 1.00 96.31 82 VAL A N 1
ATOM 645 C CA . VAL A 1 82 ? -1.259 -2.870 -17.108 1.00 96.31 82 VAL A CA 1
ATOM 646 C C . VAL A 1 82 ? -0.025 -2.204 -17.716 1.00 96.31 82 VAL A C 1
ATOM 648 O O . VAL A 1 82 ? 0.778 -2.890 -18.350 1.00 96.31 82 VAL A O 1
ATOM 651 N N . ALA A 1 83 ? 0.173 -0.902 -17.494 1.00 95.88 83 ALA A N 1
ATOM 652 C CA . ALA A 1 83 ? 1.274 -0.146 -18.091 1.00 95.88 83 ALA A CA 1
ATOM 653 C C . ALA A 1 83 ? 2.656 -0.667 -17.661 1.00 95.88 83 ALA A C 1
ATOM 655 O O . ALA A 1 83 ? 3.576 -0.739 -18.473 1.00 95.88 83 ALA A O 1
ATOM 656 N N . LEU A 1 84 ? 2.797 -1.064 -16.395 1.00 96.69 84 LEU A N 1
ATOM 657 C CA . LEU A 1 84 ? 4.062 -1.518 -15.819 1.00 96.69 84 LEU A CA 1
ATOM 658 C C . LEU A 1 84 ? 4.323 -3.018 -16.024 1.00 96.69 84 LEU A C 1
ATOM 660 O O . LEU A 1 84 ? 5.439 -3.472 -15.781 1.00 96.69 84 LEU A O 1
ATOM 664 N N . SER A 1 85 ? 3.339 -3.793 -16.495 1.00 94.31 85 SER A N 1
ATOM 665 C CA . SER A 1 85 ? 3.493 -5.239 -16.724 1.00 94.31 85 SER A CA 1
ATOM 666 C C . SER A 1 85 ? 4.386 -5.595 -17.918 1.00 94.31 85 SER A C 1
ATOM 668 O O . SER A 1 85 ? 4.841 -6.736 -18.024 1.00 94.31 85 SER A O 1
ATOM 670 N N . ARG A 1 86 ? 4.600 -4.661 -18.855 1.00 91.31 86 ARG A N 1
ATOM 671 C CA . ARG A 1 86 ? 5.303 -4.914 -20.125 1.00 91.31 86 ARG A CA 1
ATOM 672 C C . ARG A 1 86 ? 6.067 -3.683 -20.614 1.00 91.31 86 ARG A C 1
ATOM 674 O O . ARG A 1 86 ? 5.913 -3.261 -21.758 1.00 91.31 86 ARG A O 1
ATOM 681 N N . LEU A 1 87 ? 6.892 -3.094 -19.755 1.00 92.25 87 LEU A N 1
ATOM 682 C CA . LEU A 1 87 ? 7.773 -2.000 -20.168 1.00 92.25 87 LEU A CA 1
ATOM 683 C C . LEU A 1 87 ? 8.809 -2.505 -21.180 1.00 92.25 87 LEU A C 1
ATOM 685 O O . LEU A 1 87 ? 9.310 -3.617 -21.056 1.00 92.25 87 LEU A O 1
ATOM 689 N N . HIS A 1 88 ? 9.156 -1.697 -22.176 1.00 89.06 88 HIS A N 1
ATOM 690 C CA . HIS A 1 88 ? 10.156 -2.070 -23.176 1.00 89.06 88 HIS A CA 1
ATOM 691 C C . HIS A 1 88 ? 11.496 -1.408 -22.869 1.00 89.06 88 HIS A C 1
ATOM 693 O O . HIS A 1 88 ? 11.567 -0.190 -22.709 1.00 89.06 88 HIS A O 1
ATOM 699 N N . GLU A 1 89 ? 12.559 -2.206 -22.807 1.00 86.00 89 GLU A N 1
ATOM 700 C CA . GLU A 1 89 ? 13.916 -1.679 -22.682 1.00 86.00 89 GLU A CA 1
ATOM 701 C C . GLU A 1 89 ? 14.345 -0.987 -23.984 1.00 86.00 89 GLU A C 1
ATOM 703 O O . GLU A 1 89 ? 14.243 -1.560 -25.070 1.00 86.00 89 GLU A O 1
ATOM 708 N N . ILE A 1 90 ? 14.814 0.257 -23.868 1.00 81.12 90 ILE A N 1
ATOM 709 C CA . ILE A 1 90 ? 15.229 1.088 -25.009 1.00 81.12 90 ILE A CA 1
ATOM 710 C C . ILE A 1 90 ? 16.755 1.029 -25.212 1.00 81.12 90 ILE A C 1
ATOM 712 O O . ILE A 1 90 ? 17.230 1.158 -26.340 1.00 81.12 90 ILE A O 1
ATOM 716 N N . SER A 1 91 ? 17.535 0.824 -24.144 1.00 69.69 91 SER A N 1
ATOM 717 C CA . SER A 1 91 ? 19.001 0.893 -24.170 1.00 69.69 91 SER A CA 1
ATOM 718 C C . SER A 1 91 ? 19.664 -0.358 -24.758 1.00 69.69 91 SER A C 1
ATOM 720 O O . SER A 1 91 ? 19.203 -1.487 -24.592 1.00 69.69 91 SER A O 1
ATOM 722 N N . ASP A 1 92 ? 20.784 -0.142 -25.454 1.00 57.50 92 ASP A N 1
ATOM 723 C CA . ASP A 1 92 ? 21.574 -1.170 -26.144 1.00 57.50 92 ASP A CA 1
ATOM 724 C C . ASP A 1 92 ? 22.660 -1.777 -25.238 1.00 57.50 92 ASP A C 1
ATOM 726 O O . ASP A 1 92 ? 23.829 -1.878 -25.606 1.00 57.50 92 ASP A O 1
ATOM 730 N N . ASN A 1 93 ? 22.291 -2.176 -24.018 1.00 57.34 93 ASN A N 1
ATOM 731 C CA . ASN A 1 93 ? 23.219 -2.869 -23.120 1.00 57.34 93 ASN A CA 1
ATOM 732 C C . ASN A 1 93 ? 23.309 -4.343 -23.530 1.00 57.34 93 ASN A C 1
ATOM 734 O O . ASN A 1 93 ? 22.739 -5.234 -22.905 1.00 57.34 93 ASN A O 1
ATOM 738 N N . THR A 1 94 ? 24.003 -4.588 -24.639 1.00 51.34 94 THR A N 1
ATOM 739 C CA . THR A 1 94 ? 24.016 -5.851 -25.391 1.00 51.34 94 THR A CA 1
ATOM 740 C C . THR A 1 94 ? 24.693 -7.031 -24.688 1.00 51.34 94 THR A C 1
ATOM 742 O O . THR A 1 94 ? 24.702 -8.125 -25.246 1.00 51.34 94 THR A O 1
ATOM 745 N N . LEU A 1 95 ? 25.253 -6.871 -23.482 1.00 53.84 95 LEU A N 1
ATOM 746 C CA . LEU A 1 95 ? 26.129 -7.895 -22.889 1.00 53.84 95 LEU A CA 1
ATOM 747 C C . LEU A 1 95 ? 25.928 -8.173 -21.390 1.00 53.84 95 LEU A C 1
ATOM 749 O O . LEU A 1 95 ? 26.511 -9.132 -20.885 1.00 53.84 95 LEU A O 1
ATOM 753 N N . SER A 1 96 ? 25.109 -7.407 -20.661 1.00 58.03 96 SER A N 1
ATOM 754 C CA . SER A 1 96 ? 24.883 -7.660 -19.231 1.00 58.03 96 SER A CA 1
ATOM 755 C C . SER A 1 96 ? 23.595 -8.458 -18.993 1.00 58.03 96 SER A C 1
ATOM 757 O O . SER A 1 96 ? 22.496 -8.042 -19.360 1.00 58.03 96 SER A O 1
ATOM 759 N N . GLN A 1 97 ? 23.710 -9.602 -18.305 1.00 65.25 97 GLN A N 1
ATOM 760 C CA . GLN A 1 97 ? 22.547 -10.328 -17.760 1.00 65.25 97 GLN A CA 1
ATOM 761 C C . GLN A 1 97 ? 21.784 -9.495 -16.714 1.00 65.25 97 GLN A C 1
ATOM 763 O O . GLN A 1 97 ? 20.626 -9.777 -16.414 1.00 65.25 97 GLN A O 1
ATOM 768 N N . GLN A 1 98 ? 22.430 -8.468 -16.155 1.00 76.25 98 GLN A N 1
ATOM 769 C CA . GLN A 1 98 ? 21.866 -7.585 -15.143 1.00 76.25 98 GLN A CA 1
ATOM 770 C C . GLN A 1 98 ? 21.440 -6.246 -15.747 1.00 76.25 98 GLN A C 1
ATOM 772 O O . GLN A 1 98 ? 22.121 -5.684 -16.608 1.00 76.25 98 GLN A O 1
ATOM 777 N N . ILE A 1 99 ? 20.311 -5.740 -15.256 1.00 82.19 99 ILE A N 1
ATOM 778 C CA . ILE A 1 99 ? 19.795 -4.407 -15.572 1.00 82.19 99 ILE A CA 1
ATOM 779 C C . ILE A 1 99 ? 20.577 -3.387 -14.735 1.00 82.19 99 ILE A C 1
ATOM 781 O O . ILE A 1 99 ? 20.600 -3.544 -13.510 1.00 82.19 99 ILE A O 1
ATOM 785 N N . PRO A 1 100 ? 21.196 -2.358 -15.335 1.00 86.25 100 PRO A N 1
ATOM 786 C CA . PRO A 1 100 ? 21.860 -1.307 -14.569 1.00 86.25 100 PRO A CA 1
ATOM 787 C C . PRO A 1 100 ? 20.880 -0.524 -13.688 1.00 86.25 100 PRO A C 1
ATOM 789 O O . PRO A 1 100 ? 19.719 -0.330 -14.062 1.00 86.25 100 PRO A O 1
ATOM 792 N N . LEU A 1 101 ? 21.336 -0.065 -12.518 1.00 86.25 101 LEU A N 1
ATOM 793 C CA . LEU A 1 101 ? 20.481 0.582 -11.511 1.00 86.25 101 LEU A CA 1
ATOM 794 C C . LEU A 1 101 ? 19.784 1.839 -12.048 1.00 86.25 101 LEU A C 1
ATOM 796 O O . LEU A 1 101 ? 18.613 2.066 -11.758 1.00 86.25 101 LEU A O 1
ATOM 800 N N . GLU A 1 102 ? 20.466 2.613 -12.886 1.00 86.69 102 GLU A N 1
ATOM 801 C CA . GLU A 1 102 ? 19.966 3.831 -13.521 1.00 86.69 102 GLU A CA 1
ATOM 802 C C . GLU A 1 102 ? 18.805 3.587 -14.496 1.00 86.69 102 GLU A C 1
ATOM 804 O O . GLU A 1 102 ? 18.026 4.502 -14.763 1.00 86.69 102 GLU A O 1
ATOM 809 N N . THR A 1 103 ? 18.671 2.353 -15.000 1.00 89.00 103 THR A N 1
ATOM 810 C CA . THR A 1 103 ? 17.605 1.955 -15.933 1.00 89.00 103 THR A CA 1
ATOM 811 C C . THR A 1 103 ? 16.308 1.603 -15.199 1.00 89.00 103 THR A C 1
ATOM 813 O O . THR A 1 103 ? 15.235 1.627 -15.802 1.00 89.00 103 THR A O 1
ATOM 816 N N . TYR A 1 104 ? 16.366 1.292 -13.897 1.00 92.50 104 TYR A N 1
ATOM 817 C CA . TYR A 1 104 ? 15.154 1.020 -13.125 1.00 92.50 104 TYR A CA 1
ATOM 818 C C . TYR A 1 104 ? 14.277 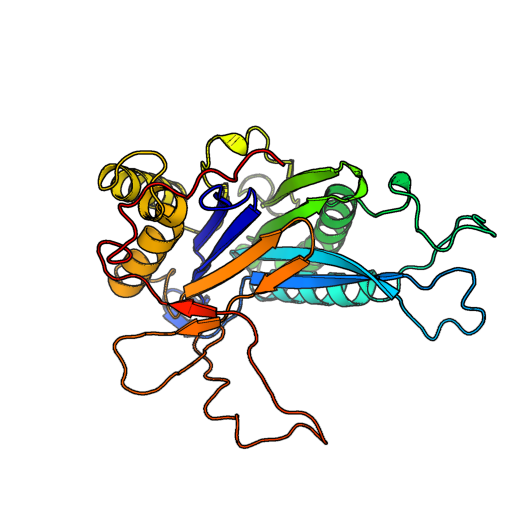2.277 -13.045 1.00 92.50 104 TYR A C 1
ATOM 820 O O . TYR A 1 104 ? 14.797 3.371 -12.807 1.00 92.50 104 TYR A O 1
ATOM 828 N N . PRO A 1 105 ? 12.944 2.142 -13.170 1.00 94.38 105 PRO A N 1
ATOM 829 C CA . PRO A 1 105 ? 12.051 3.258 -12.918 1.00 94.38 105 PRO A CA 1
ATOM 830 C C . PRO A 1 105 ? 12.128 3.643 -11.439 1.00 94.38 105 PRO A C 1
ATOM 832 O O . PRO A 1 105 ? 12.084 2.796 -10.542 1.00 94.38 105 PRO A O 1
ATOM 835 N N . SER A 1 106 ? 12.246 4.938 -11.180 1.00 96.00 106 SER A N 1
ATOM 836 C CA . SER A 1 106 ? 12.086 5.486 -9.840 1.00 96.00 106 SER A CA 1
ATOM 837 C C . SER A 1 106 ? 10.617 5.457 -9.428 1.00 96.00 106 SER A C 1
ATOM 839 O O . SER A 1 106 ? 9.711 5.575 -10.255 1.00 96.00 106 SER A O 1
ATOM 841 N N . LEU A 1 107 ? 10.368 5.376 -8.121 1.00 96.88 107 LEU A N 1
ATOM 842 C CA . LEU A 1 107 ? 9.003 5.482 -7.604 1.00 96.88 107 LEU A CA 1
ATOM 843 C C . LEU A 1 107 ? 8.372 6.851 -7.912 1.00 96.88 107 LEU A C 1
ATOM 845 O O . LEU A 1 107 ? 7.158 6.930 -8.072 1.00 96.88 107 LEU A O 1
ATOM 849 N N . TYR A 1 108 ? 9.179 7.905 -8.080 1.00 97.56 108 TYR A N 1
ATOM 850 C CA . TYR A 1 108 ? 8.697 9.235 -8.462 1.00 97.56 108 TYR A CA 1
ATOM 851 C C . TYR A 1 108 ? 8.202 9.290 -9.912 1.00 97.56 108 TYR A C 1
ATOM 853 O O . TYR A 1 108 ? 7.131 9.831 -10.170 1.00 97.56 108 TYR A O 1
ATOM 861 N N . GLU A 1 109 ? 8.916 8.667 -10.855 1.00 97.56 109 GLU A N 1
ATOM 862 C CA . GLU A 1 109 ? 8.451 8.524 -12.246 1.00 97.56 109 GLU A CA 1
ATOM 863 C C . GLU A 1 109 ? 7.130 7.735 -12.311 1.00 97.56 109 GLU A C 1
ATOM 865 O O . GLU A 1 109 ? 6.214 8.104 -13.046 1.00 97.56 109 GLU A O 1
ATOM 870 N N . ILE A 1 110 ? 6.989 6.692 -11.486 1.00 97.88 110 ILE A N 1
ATOM 871 C CA . ILE A 1 110 ? 5.743 5.918 -11.380 1.00 97.88 110 ILE A CA 1
ATOM 872 C C . ILE A 1 110 ? 4.617 6.756 -10.754 1.00 97.88 110 ILE A C 1
ATOM 874 O O . ILE A 1 110 ? 3.483 6.706 -11.227 1.00 97.88 110 ILE A O 1
ATOM 878 N N . ALA A 1 111 ? 4.914 7.573 -9.741 1.00 98.38 111 ALA A N 1
ATOM 879 C CA . ALA A 1 111 ? 3.949 8.505 -9.162 1.00 98.38 111 ALA A CA 1
ATOM 880 C C . ALA A 1 111 ? 3.495 9.574 -10.173 1.00 98.38 111 ALA A C 1
ATOM 882 O O . ALA A 1 111 ? 2.312 9.898 -10.227 1.00 98.38 111 ALA A O 1
ATOM 883 N N . LEU A 1 112 ? 4.386 10.076 -11.034 1.00 98.31 112 LEU A N 1
ATOM 884 C CA . LEU A 1 112 ? 4.011 10.983 -12.127 1.00 98.31 112 LEU A CA 1
ATOM 885 C C . LEU A 1 112 ? 3.046 10.321 -13.121 1.00 98.31 112 LEU A C 1
ATOM 887 O O . LEU A 1 112 ? 2.074 10.949 -13.547 1.00 98.31 112 LEU A O 1
ATOM 891 N N . LEU A 1 113 ? 3.267 9.045 -13.453 1.00 98.19 113 LEU A N 1
ATOM 892 C CA . LEU A 1 113 ? 2.325 8.276 -14.267 1.00 98.19 113 LEU A CA 1
ATOM 893 C C . LEU A 1 113 ? 0.973 8.115 -13.552 1.00 98.19 113 LEU A C 1
ATOM 895 O O . LEU A 1 113 ? -0.070 8.354 -14.161 1.00 98.19 113 LEU A O 1
ATOM 899 N N . ALA A 1 114 ? 0.986 7.775 -12.259 1.00 98.31 114 ALA A N 1
ATOM 900 C CA . ALA A 1 114 ? -0.220 7.650 -11.440 1.00 98.31 114 ALA A CA 1
ATOM 901 C C . ALA A 1 114 ? -1.028 8.955 -11.419 1.00 98.31 114 ALA A C 1
ATOM 903 O O . ALA A 1 114 ? -2.235 8.935 -11.655 1.00 98.31 114 ALA A O 1
ATOM 904 N N . LYS A 1 115 ? -0.348 10.093 -11.224 1.00 97.94 115 LYS A N 1
ATOM 905 C CA . LYS A 1 115 ? -0.930 11.436 -11.315 1.00 97.94 115 LYS A CA 1
ATOM 906 C C . LYS A 1 115 ? -1.606 11.663 -12.664 1.00 97.94 115 LYS A C 1
ATOM 908 O O . LYS A 1 115 ? -2.775 12.025 -12.695 1.00 97.94 115 LYS A O 1
ATOM 913 N N . SER A 1 116 ? -0.895 11.416 -13.766 1.00 97.38 116 SER A N 1
ATOM 914 C CA . SER A 1 116 ? -1.425 11.652 -15.114 1.00 97.38 116 SER A CA 1
ATOM 915 C C . SER A 1 116 ? -2.674 10.816 -15.413 1.00 97.38 116 SER A C 1
ATOM 917 O O . SER A 1 116 ? -3.604 11.301 -16.057 1.00 97.38 116 SER A O 1
ATOM 919 N N . ILE A 1 117 ? -2.718 9.567 -14.940 1.00 97.19 117 ILE A N 1
ATOM 920 C CA . ILE A 1 117 ? -3.898 8.704 -15.072 1.00 97.19 117 ILE A CA 1
ATOM 921 C C . ILE A 1 117 ? -5.042 9.237 -14.201 1.00 97.19 117 ILE A C 1
ATOM 923 O O . ILE A 1 117 ? -6.167 9.370 -14.678 1.00 97.19 117 ILE A O 1
ATOM 927 N N . ALA A 1 118 ? -4.758 9.553 -12.938 1.00 97.06 118 ALA A N 1
ATOM 928 C CA . ALA A 1 118 ? -5.759 10.003 -11.982 1.00 97.06 118 ALA A CA 1
ATOM 929 C C . ALA A 1 118 ? -6.413 11.321 -12.405 1.00 97.06 118 ALA A C 1
ATOM 931 O O . ALA A 1 118 ? -7.634 11.414 -12.371 1.00 97.06 118 ALA A O 1
ATOM 932 N N . GLU A 1 119 ? -5.639 12.304 -12.872 1.00 95.81 119 GLU A N 1
ATOM 933 C CA . GLU A 1 119 ? -6.167 13.602 -13.310 1.00 95.81 119 GLU A CA 1
ATOM 934 C C . GLU A 1 119 ? -7.139 13.465 -14.493 1.00 95.81 119 GLU A C 1
ATOM 936 O O . GLU A 1 119 ? -8.142 14.174 -14.537 1.00 95.81 119 GLU A O 1
ATOM 941 N N . LYS A 1 120 ? -6.929 12.497 -15.399 1.00 94.75 120 LYS A N 1
ATOM 942 C CA . LYS A 1 120 ? -7.901 12.191 -16.466 1.00 94.75 120 LYS A CA 1
ATOM 943 C C . LYS A 1 120 ? -9.231 11.707 -15.890 1.00 94.75 120 LYS A C 1
ATOM 945 O O . LYS A 1 120 ? -10.274 12.267 -16.209 1.00 94.75 120 LYS A O 1
ATOM 950 N N . TYR A 1 121 ? -9.191 10.735 -14.977 1.00 94.06 121 TYR A N 1
ATOM 951 C CA . TYR A 1 121 ? -10.402 10.264 -14.302 1.00 94.06 121 TYR A CA 1
ATOM 952 C C . TYR A 1 121 ? -11.057 11.355 -13.451 1.00 94.06 121 TYR A C 1
ATOM 954 O O . TYR A 1 121 ? -12.277 11.429 -13.393 1.00 94.06 121 TYR A O 1
ATOM 962 N N . MET A 1 122 ? -10.278 12.215 -12.797 1.00 93.75 122 MET A N 1
ATOM 963 C CA . MET A 1 122 ? -10.809 13.329 -12.012 1.00 93.75 122 MET A CA 1
ATOM 964 C C . MET A 1 122 ? -11.558 14.332 -12.889 1.00 93.75 122 MET A C 1
ATOM 966 O O . MET A 1 122 ? -12.613 14.804 -12.476 1.00 93.75 122 MET A O 1
ATOM 970 N N . ILE A 1 123 ? -11.054 14.632 -14.090 1.00 92.31 123 ILE A N 1
ATOM 971 C CA . ILE A 1 123 ? -11.754 15.486 -15.057 1.00 92.31 123 ILE A CA 1
ATOM 972 C C . ILE A 1 123 ? -13.066 14.823 -15.486 1.00 92.31 123 ILE A C 1
ATOM 974 O O . ILE A 1 123 ? -14.121 15.441 -15.356 1.00 92.31 123 ILE A O 1
ATOM 978 N N . ASP A 1 124 ? -13.023 13.564 -15.925 1.00 91.62 124 ASP A N 1
ATOM 979 C CA . ASP A 1 124 ? -14.200 12.860 -16.450 1.00 91.62 124 ASP A CA 1
ATOM 980 C C . ASP A 1 124 ? -15.285 12.670 -15.379 1.00 91.62 124 ASP A C 1
ATOM 982 O O . ASP A 1 124 ? -16.458 12.981 -15.586 1.00 91.62 124 ASP A O 1
ATOM 986 N N . VAL A 1 125 ? -14.899 12.205 -14.190 1.00 90.62 125 VAL A N 1
ATOM 987 C CA . VAL A 1 125 ? -15.817 11.995 -13.062 1.00 90.62 125 VAL A CA 1
ATOM 988 C C . VAL A 1 125 ? -16.300 13.328 -12.508 1.00 90.62 125 VAL A C 1
ATOM 990 O O . VAL A 1 125 ? -17.475 13.465 -12.172 1.00 90.62 125 VAL A O 1
ATOM 993 N N . GLY A 1 126 ? -15.416 14.322 -12.429 1.00 89.62 126 GLY A N 1
ATOM 994 C CA . GLY A 1 126 ? -15.706 15.638 -11.872 1.00 89.62 126 GLY A CA 1
ATOM 995 C C . GLY A 1 126 ? -16.730 16.434 -12.666 1.00 89.62 126 GLY A C 1
ATOM 996 O O . GLY A 1 126 ? -17.429 17.249 -12.071 1.00 89.62 126 GLY A O 1
ATOM 997 N N . GLN A 1 127 ? -16.881 16.163 -13.966 1.00 88.75 127 GLN A N 1
ATOM 998 C CA . GLN A 1 127 ? -17.937 16.763 -14.787 1.00 88.75 127 GLN A CA 1
ATOM 999 C C . GLN A 1 127 ? -19.342 16.418 -14.277 1.00 88.75 127 GLN A C 1
ATOM 1001 O O . GLN A 1 127 ? -20.224 17.275 -14.288 1.00 88.75 127 GLN A O 1
ATOM 1006 N N . PHE A 1 128 ? -19.549 15.185 -13.806 1.00 89.94 128 PHE A N 1
ATOM 1007 C CA . PHE A 1 128 ? -20.862 14.696 -13.369 1.00 89.94 128 PHE A CA 1
ATOM 1008 C C . PHE A 1 128 ? -21.000 14.644 -11.844 1.00 89.94 128 PHE A C 1
ATOM 1010 O O . PHE A 1 128 ? -22.083 14.865 -11.304 1.00 89.94 128 PHE A O 1
ATOM 1017 N N . PHE A 1 129 ? -19.898 14.383 -11.137 1.00 88.56 129 PHE A N 1
ATOM 1018 C CA . PHE A 1 129 ? -19.853 14.209 -9.687 1.00 88.56 129 PHE A CA 1
ATOM 1019 C C . PHE A 1 129 ? -18.677 14.987 -9.057 1.00 88.56 129 PHE A C 1
ATOM 1021 O O . PHE A 1 129 ? -17.735 14.372 -8.550 1.00 88.56 129 PHE A O 1
ATOM 1028 N N . PRO A 1 130 ? -18.721 16.336 -9.009 1.00 84.31 130 PRO A N 1
ATOM 1029 C CA . PRO A 1 130 ? -17.611 17.168 -8.522 1.00 84.31 130 PRO A CA 1
ATOM 1030 C C . PRO A 1 130 ? -17.131 16.822 -7.107 1.00 84.31 130 PRO A C 1
ATOM 1032 O O . PRO A 1 130 ? -15.948 16.913 -6.799 1.00 84.31 130 PRO A O 1
ATOM 1035 N N . ASN A 1 131 ? -18.037 16.380 -6.232 1.00 83.38 131 ASN A N 1
ATOM 1036 C CA . ASN A 1 131 ? -17.696 16.011 -4.856 1.00 83.38 131 ASN A CA 1
ATOM 1037 C C . ASN A 1 131 ? -17.071 14.608 -4.738 1.00 83.38 131 ASN A C 1
ATOM 1039 O O . ASN A 1 131 ? -16.520 14.275 -3.691 1.00 83.38 131 ASN A O 1
ATOM 1043 N N . ALA A 1 132 ? -17.136 13.791 -5.794 1.00 85.38 132 ALA A N 1
ATOM 1044 C CA . ALA A 1 132 ? -16.647 12.413 -5.816 1.00 85.38 132 ALA A CA 1
ATOM 1045 C C . ALA A 1 132 ? -15.211 12.277 -6.358 1.00 85.38 132 ALA A C 1
ATOM 1047 O O . ALA A 1 132 ? -14.735 11.157 -6.532 1.00 85.38 132 ALA A O 1
ATOM 1048 N N . VAL A 1 133 ? -14.517 13.390 -6.628 1.00 90.56 133 VAL A N 1
ATOM 1049 C CA . VAL A 1 133 ? -13.139 13.393 -7.167 1.00 90.56 133 VAL A CA 1
ATOM 1050 C C . VAL A 1 133 ? -12.054 13.512 -6.098 1.00 90.56 133 VAL A C 1
ATOM 1052 O O . VAL A 1 133 ? -10.868 13.503 -6.420 1.00 90.56 133 VAL A O 1
ATOM 1055 N N . ARG A 1 134 ? -12.430 13.650 -4.820 1.00 91.38 134 ARG A N 1
ATOM 1056 C CA . ARG A 1 134 ? -11.464 13.692 -3.714 1.00 91.38 134 ARG A CA 1
ATOM 1057 C C . ARG A 1 134 ? -10.716 12.369 -3.643 1.00 91.38 134 ARG A C 1
ATOM 1059 O O . ARG A 1 134 ? -11.337 11.310 -3.519 1.00 91.38 134 ARG A O 1
ATOM 1066 N N . ILE A 1 135 ? -9.396 12.439 -3.740 1.00 94.12 135 ILE A N 1
ATOM 1067 C CA . ILE A 1 135 ? -8.541 11.263 -3.754 1.00 94.12 135 ILE A CA 1
ATOM 1068 C C . ILE A 1 135 ? -7.176 11.604 -3.161 1.00 94.12 135 ILE A C 1
ATOM 1070 O O . ILE A 1 135 ? -6.538 12.599 -3.504 1.00 94.12 135 ILE A O 1
ATOM 1074 N N . GLU A 1 136 ? -6.718 10.723 -2.288 1.00 96.81 136 GLU A N 1
ATOM 1075 C CA . GLU A 1 136 ? -5.337 10.638 -1.853 1.00 96.81 136 GLU A CA 1
ATOM 1076 C C . GLU A 1 136 ? -4.798 9.270 -2.261 1.00 96.81 136 GLU A C 1
ATOM 1078 O O . GLU A 1 136 ? -5.501 8.261 -2.190 1.00 96.81 136 GLU A O 1
ATOM 1083 N N . MET A 1 137 ? -3.549 9.221 -2.702 1.00 98.06 137 MET A N 1
ATOM 1084 C CA . MET A 1 137 ? -2.866 7.993 -3.084 1.00 98.06 137 MET A CA 1
ATOM 1085 C C . MET A 1 137 ? -1.465 7.981 -2.497 1.00 98.06 137 MET A C 1
ATOM 1087 O O . MET A 1 137 ? -0.861 9.027 -2.263 1.00 98.06 137 MET A O 1
ATOM 1091 N N . VAL A 1 138 ? -0.935 6.787 -2.285 1.00 98.44 138 VAL A N 1
ATOM 1092 C CA . VAL A 1 138 ? 0.440 6.585 -1.848 1.00 98.44 138 VAL A CA 1
ATOM 1093 C C . VAL A 1 138 ? 1.108 5.556 -2.745 1.00 98.44 138 VAL A C 1
ATOM 1095 O O . VAL A 1 138 ? 0.591 4.458 -2.938 1.00 98.44 138 VAL A O 1
ATOM 1098 N N . VAL A 1 139 ? 2.262 5.921 -3.296 1.00 98.56 139 VAL A N 1
ATOM 1099 C CA . VAL A 1 139 ? 3.188 5.007 -3.969 1.00 98.56 139 VAL A CA 1
ATOM 1100 C C . VAL A 1 139 ? 4.357 4.783 -3.026 1.00 98.56 139 VAL A C 1
ATOM 1102 O O . VAL A 1 139 ? 4.993 5.740 -2.590 1.00 98.56 139 VAL A O 1
ATOM 1105 N N . PHE A 1 140 ? 4.644 3.531 -2.691 1.00 98.31 140 PHE A N 1
ATOM 1106 C CA . PHE A 1 140 ? 5.663 3.214 -1.698 1.00 98.31 140 PHE A CA 1
ATOM 1107 C C . PHE A 1 140 ? 6.486 1.988 -2.078 1.00 98.31 140 PHE A C 1
ATOM 1109 O O . PHE A 1 140 ? 6.062 1.139 -2.858 1.00 98.31 140 PHE A O 1
ATOM 1116 N N . GLY A 1 141 ? 7.686 1.891 -1.518 1.00 97.38 141 GLY A N 1
ATOM 1117 C CA . GLY A 1 141 ? 8.537 0.714 -1.655 1.00 97.38 141 GLY A CA 1
ATOM 1118 C C . GLY A 1 141 ? 10.020 1.046 -1.612 1.00 97.38 141 GLY A C 1
ATOM 1119 O O . GLY A 1 141 ? 10.424 2.175 -1.326 1.00 97.38 141 GLY A O 1
ATOM 1120 N N . TYR A 1 142 ? 10.844 0.045 -1.913 1.00 96.06 142 TYR A N 1
ATOM 1121 C CA . TYR A 1 142 ? 12.280 0.230 -2.078 1.00 96.06 142 TYR A CA 1
ATOM 1122 C C . TYR A 1 142 ? 12.602 0.638 -3.520 1.00 96.06 142 TYR A C 1
ATOM 1124 O O . TYR A 1 142 ? 12.445 -0.141 -4.464 1.00 96.06 142 TYR A O 1
ATOM 1132 N N . CYS A 1 143 ? 13.057 1.875 -3.707 1.00 95.19 143 CYS A N 1
ATOM 1133 C CA . CYS A 1 143 ? 13.418 2.404 -5.013 1.00 95.19 143 CYS A CA 1
ATOM 1134 C C . CYS A 1 143 ? 14.808 1.894 -5.414 1.00 95.19 143 CYS A C 1
ATOM 1136 O O . CYS A 1 143 ? 15.818 2.375 -4.906 1.00 95.19 143 CYS A O 1
ATOM 1138 N N . ARG A 1 144 ? 14.872 0.941 -6.355 1.00 93.19 144 ARG A N 1
ATOM 1139 C CA . ARG A 1 144 ? 16.138 0.360 -6.847 1.00 93.19 144 ARG A CA 1
ATOM 1140 C C . ARG A 1 144 ? 17.090 1.410 -7.425 1.00 93.19 144 ARG A C 1
ATOM 1142 O O . ARG A 1 144 ? 18.279 1.351 -7.138 1.00 93.19 144 ARG A O 1
ATOM 1149 N N . LYS A 1 145 ? 16.558 2.386 -8.170 1.00 93.38 145 LYS A N 1
ATOM 1150 C CA . LYS A 1 145 ? 17.330 3.464 -8.813 1.00 93.38 145 LYS A CA 1
ATOM 1151 C C . LYS A 1 145 ? 18.084 4.333 -7.803 1.00 93.38 145 LYS A C 1
ATOM 1153 O O . LYS A 1 145 ? 19.221 4.709 -8.047 1.00 93.38 145 LYS A O 1
ATOM 1158 N N . THR A 1 146 ? 17.453 4.648 -6.669 1.00 93.62 146 THR A N 1
ATOM 1159 C CA . THR A 1 146 ? 18.036 5.503 -5.616 1.00 93.62 146 THR A CA 1
ATOM 1160 C C . THR A 1 146 ? 18.540 4.716 -4.407 1.00 93.62 146 THR A C 1
ATOM 1162 O O . THR A 1 146 ? 18.995 5.323 -3.446 1.00 93.62 146 THR A O 1
ATOM 1165 N N . GLN A 1 147 ? 18.395 3.388 -4.418 1.00 93.56 147 GLN A N 1
ATOM 1166 C CA . GLN A 1 147 ? 18.741 2.467 -3.329 1.00 93.56 147 GLN A CA 1
ATOM 1167 C C . GLN A 1 147 ? 18.174 2.860 -1.953 1.00 93.56 147 GLN A C 1
ATOM 1169 O O . GLN A 1 147 ? 18.792 2.615 -0.919 1.00 93.56 147 GLN A O 1
ATOM 1174 N N . ALA A 1 148 ? 16.976 3.444 -1.934 1.00 94.12 148 ALA A N 1
ATOM 1175 C CA . ALA A 1 148 ? 16.359 3.971 -0.722 1.00 94.12 148 ALA A CA 1
ATOM 1176 C C . ALA A 1 148 ? 14.862 3.673 -0.682 1.00 94.12 148 ALA A C 1
ATOM 1178 O O . ALA A 1 148 ? 14.201 3.578 -1.721 1.00 94.12 148 ALA A O 1
ATOM 1179 N N . TYR A 1 149 ? 14.318 3.575 0.527 1.00 95.88 149 TYR A N 1
ATOM 1180 C CA . TYR A 1 149 ? 12.877 3.561 0.730 1.00 95.88 149 TYR A CA 1
ATOM 1181 C C . TYR A 1 149 ? 12.261 4.906 0.360 1.00 95.88 149 TYR A C 1
ATOM 1183 O O . TYR A 1 149 ? 12.804 5.962 0.685 1.00 95.88 149 TYR A O 1
ATOM 1191 N N . LYS A 1 150 ? 11.122 4.859 -0.331 1.00 97.00 150 LYS A N 1
ATOM 1192 C CA . LYS A 1 150 ? 10.357 6.043 -0.719 1.00 97.00 150 LYS A CA 1
ATOM 1193 C C . LYS A 1 150 ? 8.888 5.848 -0.382 1.00 97.00 150 LYS A C 1
ATOM 1195 O O . LYS A 1 150 ? 8.336 4.772 -0.610 1.00 97.00 150 LYS A O 1
ATOM 1200 N N . ILE A 1 151 ? 8.278 6.915 0.123 1.00 98.19 151 ILE A N 1
ATOM 1201 C CA . ILE A 1 151 ? 6.837 7.061 0.306 1.00 98.19 151 ILE A CA 1
ATOM 1202 C C . ILE A 1 151 ? 6.465 8.347 -0.421 1.00 98.19 151 ILE A C 1
ATOM 1204 O O . ILE A 1 151 ? 6.932 9.422 -0.059 1.00 98.19 151 ILE A O 1
ATOM 1208 N N . ILE A 1 152 ? 5.674 8.227 -1.481 1.00 98.38 152 ILE A N 1
ATOM 1209 C CA . ILE A 1 152 ? 5.286 9.348 -2.330 1.00 98.38 152 ILE A CA 1
ATOM 1210 C C . ILE A 1 152 ? 3.780 9.502 -2.226 1.00 98.38 152 ILE A C 1
ATOM 1212 O O . ILE A 1 152 ? 3.029 8.622 -2.655 1.00 98.38 152 ILE A O 1
ATOM 1216 N N . LYS A 1 153 ? 3.347 10.613 -1.637 1.00 98.00 153 LYS A N 1
ATOM 1217 C CA . LYS A 1 153 ? 1.941 10.958 -1.462 1.00 98.00 153 LYS A CA 1
ATOM 1218 C C . LYS A 1 153 ? 1.462 11.774 -2.657 1.00 98.00 153 LYS A C 1
ATOM 1220 O O . LYS A 1 153 ? 2.138 12.689 -3.123 1.00 98.00 153 LYS A O 1
ATOM 1225 N N . LEU A 1 154 ? 0.279 11.436 -3.151 1.00 97.88 154 LEU A N 1
ATOM 1226 C CA . LEU A 1 154 ? -0.454 12.210 -4.139 1.00 97.88 154 LEU A CA 1
ATOM 1227 C C . LEU A 1 154 ? -1.785 12.624 -3.530 1.00 97.88 154 LEU A C 1
ATOM 1229 O O . LEU A 1 154 ? -2.488 11.782 -2.980 1.00 97.88 154 LEU A O 1
ATOM 1233 N N . SER A 1 155 ? -2.155 13.892 -3.637 1.00 95.50 155 SER A N 1
ATOM 1234 C CA . SER A 1 155 ? -3.410 14.374 -3.055 1.00 95.50 155 SER A CA 1
ATOM 1235 C C . SER A 1 155 ? -3.918 15.615 -3.764 1.00 95.50 155 SER A C 1
ATOM 1237 O O . SER A 1 155 ? -3.126 16.485 -4.133 1.00 95.50 155 SER A O 1
ATOM 1239 N N . ASN A 1 156 ? -5.236 15.725 -3.908 1.00 91.06 156 ASN A N 1
ATOM 1240 C CA . ASN A 1 156 ? -5.883 16.988 -4.237 1.00 91.06 156 ASN A CA 1
ATOM 1241 C C . ASN A 1 156 ? -6.354 17.679 -2.958 1.00 91.06 156 ASN A C 1
ATOM 1243 O O . ASN A 1 156 ? -6.588 17.054 -1.925 1.00 91.06 156 ASN A O 1
ATOM 1247 N N . SER A 1 157 ? -6.480 18.997 -3.026 1.00 82.75 157 SER A N 1
ATOM 1248 C CA . SER A 1 157 ? -6.999 19.808 -1.931 1.00 82.75 157 SER A CA 1
ATOM 1249 C C . SER A 1 157 ? -8.347 20.403 -2.319 1.00 82.75 157 SER A C 1
ATOM 1251 O O . SER A 1 157 ? -8.701 20.482 -3.497 1.00 82.75 157 SER A O 1
ATOM 1253 N N . SER A 1 158 ? -9.085 20.903 -1.330 1.00 78.50 158 SER A N 1
ATOM 1254 C CA . SER A 1 158 ? -10.304 21.675 -1.589 1.00 78.50 158 SER A CA 1
ATOM 1255 C C . SER A 1 158 ? -10.039 22.939 -2.419 1.00 78.50 158 SER A C 1
ATOM 1257 O O . SER A 1 158 ? -10.945 23.401 -3.105 1.00 78.50 158 SER A O 1
ATOM 1259 N N . SER A 1 159 ? -8.822 23.499 -2.372 1.00 78.50 159 SER A N 1
ATOM 1260 C CA . SER A 1 159 ? -8.441 24.677 -3.163 1.00 78.50 159 SER A CA 1
ATOM 1261 C C . SER A 1 159 ? -8.057 24.338 -4.604 1.00 78.50 159 SER A C 1
ATOM 1263 O O . SER A 1 159 ? -8.261 25.163 -5.491 1.00 78.50 159 SER A O 1
ATOM 1265 N N . THR A 1 160 ? -7.545 23.133 -4.866 1.00 79.62 160 THR A N 1
ATOM 1266 C CA . THR A 1 160 ? -7.195 22.661 -6.213 1.00 79.62 160 THR A CA 1
ATOM 1267 C C . THR A 1 160 ? -7.749 21.251 -6.450 1.00 79.62 160 THR A C 1
ATOM 1269 O O . THR A 1 160 ? -6.976 20.299 -6.560 1.00 79.62 160 THR A O 1
ATOM 1272 N N . PRO A 1 161 ? -9.083 21.081 -6.537 1.00 80.75 161 PRO A N 1
ATOM 1273 C CA . PRO A 1 161 ? -9.713 19.760 -6.576 1.00 80.75 161 PRO A CA 1
ATOM 1274 C C . PRO A 1 161 ? -9.435 18.990 -7.871 1.00 80.75 161 PRO A C 1
ATOM 1276 O O . PRO A 1 161 ? -9.525 17.767 -7.869 1.00 80.75 161 PRO A O 1
ATOM 1279 N N . ALA A 1 162 ? -9.089 19.686 -8.957 1.00 79.88 162 ALA A N 1
ATOM 1280 C CA . ALA A 1 162 ? -8.817 19.092 -10.266 1.00 79.88 162 ALA A CA 1
ATOM 1281 C C . ALA A 1 162 ? -7.358 18.642 -10.464 1.00 79.88 162 ALA A C 1
ATOM 1283 O O . ALA A 1 162 ? -7.092 17.882 -11.389 1.00 79.88 162 ALA A O 1
ATOM 1284 N N . ASN A 1 163 ? -6.430 19.079 -9.604 1.00 86.75 163 ASN A N 1
ATOM 1285 C CA . ASN A 1 163 ? -5.000 18.813 -9.760 1.00 86.75 163 ASN A CA 1
ATOM 1286 C C . ASN A 1 163 ? -4.471 18.022 -8.568 1.00 86.75 163 ASN A C 1
ATOM 1288 O O . ASN A 1 163 ? -4.804 18.318 -7.418 1.00 86.75 163 ASN A O 1
ATOM 1292 N N . LEU A 1 164 ? -3.581 17.069 -8.831 1.00 94.06 164 LEU A N 1
ATOM 1293 C CA . LEU A 1 164 ? -2.898 16.327 -7.776 1.00 94.06 164 LEU A CA 1
ATOM 1294 C C . LEU A 1 164 ? -1.537 16.946 -7.467 1.00 94.06 164 LEU A C 1
ATOM 1296 O O . LEU A 1 164 ? -0.656 17.034 -8.326 1.00 94.06 164 LEU A O 1
ATOM 1300 N N . GLY A 1 165 ? -1.335 17.336 -6.212 1.00 95.88 165 GLY A N 1
ATOM 1301 C CA . GLY A 1 165 ? 0.003 17.553 -5.675 1.00 95.88 165 GLY A CA 1
ATOM 1302 C C . GLY A 1 165 ? 0.752 16.224 -5.581 1.00 95.88 165 GLY A C 1
ATOM 1303 O O . GLY A 1 165 ? 0.129 15.184 -5.375 1.00 95.88 165 GLY A O 1
ATOM 1304 N N . ILE A 1 166 ? 2.075 16.261 -5.744 1.00 96.94 166 ILE A N 1
ATOM 1305 C CA . ILE A 1 166 ? 2.962 15.132 -5.440 1.00 96.94 166 ILE A CA 1
ATOM 1306 C C . ILE A 1 166 ? 3.927 15.593 -4.358 1.00 96.94 166 ILE A C 1
ATOM 1308 O O . ILE A 1 166 ? 4.590 16.618 -4.515 1.00 96.94 166 ILE A O 1
ATOM 1312 N N . GLU A 1 167 ? 4.028 14.806 -3.300 1.00 96.56 167 GLU A N 1
ATOM 1313 C CA . GLU A 1 167 ? 4.951 14.997 -2.194 1.00 96.56 167 GLU A CA 1
ATOM 1314 C C . GLU A 1 167 ? 5.828 13.744 -2.066 1.00 96.56 167 GLU A C 1
ATOM 1316 O O . GLU A 1 167 ? 5.323 12.647 -1.839 1.00 96.56 167 GLU A O 1
ATOM 1321 N N . ASP A 1 168 ? 7.146 13.892 -2.228 1.00 96.00 168 ASP A N 1
ATOM 1322 C CA . ASP A 1 168 ? 8.112 12.856 -1.834 1.00 96.00 168 ASP A CA 1
ATOM 1323 C C . ASP A 1 168 ? 8.393 13.039 -0.338 1.00 96.00 168 ASP A C 1
ATOM 1325 O O . ASP A 1 168 ? 9.098 13.978 0.046 1.00 96.00 168 ASP A O 1
ATOM 1329 N N . CYS A 1 169 ? 7.798 12.195 0.506 1.00 94.50 169 CYS A N 1
ATOM 1330 C CA . CYS A 1 169 ? 7.859 12.347 1.954 1.00 94.50 169 CYS A CA 1
ATOM 1331 C C . CYS A 1 169 ? 9.293 12.103 2.451 1.00 94.50 169 CYS A C 1
ATOM 1333 O O . CYS A 1 169 ? 9.847 11.009 2.321 1.00 94.50 169 CYS A O 1
ATOM 1335 N N . GLN A 1 170 ? 9.898 13.142 3.029 1.00 87.06 170 GLN A N 1
ATOM 1336 C CA . GLN A 1 170 ? 11.258 13.101 3.573 1.00 87.06 170 GLN A CA 1
ATOM 1337 C C . GLN A 1 170 ? 11.257 12.701 5.059 1.00 87.06 170 GLN A C 1
ATOM 1339 O O . GLN A 1 170 ? 10.213 12.655 5.702 1.00 87.06 170 GLN A O 1
ATOM 1344 N N . ASN A 1 171 ? 12.442 12.448 5.628 1.00 79.12 171 ASN A N 1
ATOM 1345 C CA . ASN A 1 171 ? 12.643 12.181 7.065 1.00 79.12 171 ASN A CA 1
ATOM 1346 C C . ASN A 1 171 ? 11.857 10.978 7.624 1.00 79.12 171 ASN A C 1
ATOM 1348 O O . ASN A 1 171 ? 11.396 10.978 8.768 1.00 79.12 171 ASN A O 1
ATOM 1352 N N . LEU A 1 172 ? 11.763 9.913 6.825 1.00 82.12 172 LEU A N 1
ATOM 1353 C CA . LEU A 1 172 ? 11.024 8.692 7.165 1.00 82.12 172 LEU A CA 1
ATOM 1354 C C . LEU A 1 172 ? 11.623 7.902 8.349 1.00 82.12 172 LEU A C 1
ATOM 1356 O O . LEU A 1 172 ? 10.969 7.022 8.901 1.00 82.12 172 LEU A O 1
ATOM 1360 N N . SER A 1 173 ? 12.855 8.210 8.762 1.00 75.62 173 SER A N 1
ATOM 1361 C CA . SER A 1 173 ? 13.603 7.484 9.801 1.00 75.62 173 SER A CA 1
ATOM 1362 C C . SER A 1 173 ? 13.011 7.584 11.208 1.00 75.62 173 SER A C 1
ATOM 1364 O O . SER A 1 173 ? 13.352 6.769 12.061 1.00 75.62 173 SER A O 1
ATOM 1366 N N . SER A 1 174 ? 12.132 8.557 11.452 1.00 78.25 174 SER A N 1
ATOM 1367 C CA . SER A 1 174 ? 11.457 8.762 12.741 1.00 78.25 174 SER A CA 1
ATOM 1368 C C . SER A 1 174 ? 10.378 7.714 13.044 1.00 78.25 174 SER A C 1
ATOM 1370 O O . SER A 1 174 ? 9.878 7.654 14.163 1.00 78.25 174 SER A O 1
ATOM 1372 N N . GLY A 1 175 ? 9.978 6.915 12.048 1.00 84.44 175 GLY A N 1
ATOM 1373 C CA . GLY A 1 175 ? 8.824 6.023 12.150 1.00 84.44 175 GLY A CA 1
ATOM 1374 C C . GLY A 1 175 ? 7.482 6.758 12.134 1.00 84.44 175 GLY A C 1
ATOM 1375 O O . GLY A 1 175 ? 6.440 6.108 12.186 1.00 84.44 175 GLY A O 1
ATOM 1376 N N . THR A 1 176 ? 7.462 8.090 12.061 1.00 92.12 176 THR A N 1
ATOM 1377 C CA . THR A 1 176 ? 6.228 8.876 11.955 1.00 92.12 176 THR A CA 1
ATOM 1378 C C . THR A 1 176 ? 5.464 8.489 10.687 1.00 92.12 176 THR A C 1
ATOM 1380 O O . THR A 1 176 ? 6.046 8.503 9.599 1.00 92.12 176 THR A O 1
ATOM 1383 N N . PRO A 1 177 ? 4.177 8.117 10.799 1.00 95.44 177 PRO A N 1
ATOM 1384 C CA . PRO A 1 177 ? 3.414 7.670 9.649 1.00 95.44 177 PRO A CA 1
ATOM 1385 C C . PRO A 1 177 ? 2.988 8.829 8.750 1.00 95.44 177 PRO A C 1
ATOM 1387 O O . PRO A 1 177 ? 2.516 9.866 9.209 1.00 95.44 177 PRO A O 1
ATOM 1390 N N . VAL A 1 178 ? 3.081 8.600 7.444 1.00 97.00 178 VAL A N 1
ATOM 1391 C CA . VAL A 1 178 ? 2.367 9.363 6.424 1.00 97.00 178 VAL A CA 1
ATOM 1392 C C . VAL A 1 178 ? 0.917 8.888 6.427 1.00 97.00 178 VAL A C 1
ATOM 1394 O O . VAL A 1 178 ? 0.640 7.706 6.196 1.00 97.00 178 VAL A O 1
ATOM 1397 N N . LEU A 1 179 ? -0.003 9.808 6.713 1.00 97.06 179 LEU A N 1
ATOM 1398 C CA . LEU A 1 179 ? -1.431 9.530 6.847 1.00 97.06 179 LEU A CA 1
ATOM 1399 C C . LEU A 1 179 ? -2.202 9.978 5.602 1.00 97.06 179 LEU A C 1
ATOM 1401 O O . LEU A 1 179 ? -1.867 10.986 4.970 1.00 97.06 179 LEU A O 1
ATOM 1405 N N . LEU A 1 180 ? -3.215 9.197 5.228 1.00 96.31 180 LEU A N 1
ATOM 1406 C CA . LEU A 1 180 ? -4.139 9.519 4.141 1.00 96.31 180 LEU A CA 1
ATOM 1407 C C . LEU A 1 180 ? -5.581 9.242 4.567 1.00 96.31 180 LEU A C 1
ATOM 1409 O O . LEU A 1 180 ? -5.844 8.322 5.348 1.00 96.31 180 LEU A O 1
ATOM 1413 N N . GLY A 1 181 ? -6.506 9.983 3.958 1.00 93.81 181 GLY A N 1
ATOM 1414 C CA . GLY A 1 181 ? -7.939 9.790 4.097 1.00 93.81 181 GLY A CA 1
ATOM 1415 C C . GLY A 1 181 ? -8.562 10.651 5.188 1.00 93.81 181 GLY A C 1
ATOM 1416 O O . GLY A 1 181 ? -8.175 11.801 5.392 1.00 93.81 181 GLY A O 1
ATOM 1417 N N . ASP A 1 182 ? -9.572 10.108 5.854 1.00 88.88 182 ASP A N 1
ATOM 1418 C CA . ASP A 1 182 ? -10.359 10.828 6.846 1.00 88.88 182 ASP A CA 1
ATOM 1419 C C . ASP A 1 182 ? -9.634 10.932 8.180 1.00 88.88 182 ASP A C 1
ATOM 1421 O O . ASP A 1 182 ? -8.879 10.044 8.571 1.00 88.88 182 ASP A O 1
ATOM 1425 N N . ARG A 1 183 ? -9.935 12.009 8.919 1.00 91.81 183 ARG A N 1
ATOM 1426 C CA . ARG A 1 183 ? -9.574 12.139 10.339 1.00 91.81 183 ARG A CA 1
ATOM 1427 C C . ARG A 1 183 ? -8.066 11.974 10.592 1.00 91.81 183 ARG A C 1
ATOM 1429 O O . ARG A 1 183 ? -7.677 11.497 11.648 1.00 91.81 183 ARG A O 1
ATOM 1436 N N . GLN A 1 184 ? -7.213 12.390 9.647 1.00 94.25 184 GLN A N 1
ATOM 1437 C CA . GLN A 1 184 ? -5.753 12.192 9.720 1.00 94.25 184 GLN A CA 1
ATOM 1438 C C . GLN A 1 184 ? -5.152 12.724 11.025 1.00 94.25 184 GLN A C 1
ATOM 1440 O O . GLN A 1 184 ? -4.316 12.057 11.622 1.00 94.25 184 GLN A O 1
ATOM 1445 N N . GLN A 1 185 ? -5.599 13.894 11.491 1.00 94.81 185 GLN A N 1
ATOM 1446 C CA . GLN A 1 185 ? -5.127 14.463 12.752 1.00 94.81 185 GLN A CA 1
ATOM 1447 C C . GLN A 1 185 ? -5.509 13.584 13.952 1.00 94.81 185 GLN A C 1
ATOM 1449 O O . GLN A 1 185 ? -4.630 13.163 14.696 1.00 94.81 185 GLN A O 1
ATOM 1454 N N . GLU A 1 186 ? -6.797 13.260 14.100 1.00 95.62 186 GLU A N 1
ATOM 1455 C CA . GLU A 1 186 ? -7.298 12.402 15.186 1.00 95.62 186 GLU A CA 1
ATOM 1456 C C . GLU A 1 186 ? -6.633 11.019 15.151 1.00 95.62 186 GLU A C 1
ATOM 1458 O O . GLU A 1 186 ? -6.263 10.475 16.190 1.00 95.62 186 GLU A O 1
ATOM 1463 N N . PHE A 1 187 ? -6.412 10.471 13.951 1.00 95.56 187 PHE A N 1
ATOM 1464 C CA . PHE A 1 187 ? -5.703 9.210 13.791 1.00 95.56 187 PHE A CA 1
ATOM 1465 C C . PHE A 1 187 ? -4.257 9.323 14.267 1.00 95.56 187 PHE A C 1
ATOM 1467 O O . PHE A 1 187 ? -3.796 8.476 15.026 1.00 95.56 187 PHE A O 1
ATOM 1474 N N . GLY A 1 188 ? -3.547 10.373 13.850 1.00 96.50 188 GLY A N 1
ATOM 1475 C CA . GLY A 1 188 ? -2.171 10.631 14.265 1.00 96.50 188 GLY A CA 1
ATOM 1476 C C . GLY A 1 188 ? -2.043 10.754 15.782 1.00 96.50 188 GLY A C 1
ATOM 1477 O O . GLY A 1 188 ? -1.197 10.097 16.382 1.00 96.50 188 GLY A O 1
ATOM 1478 N N . GLU A 1 189 ? -2.937 11.510 16.418 1.00 96.56 189 GLU A N 1
ATOM 1479 C CA . GLU A 1 189 ? -2.995 11.646 17.879 1.00 96.56 189 GLU A CA 1
ATOM 1480 C C . GLU A 1 189 ? -3.266 10.296 18.569 1.00 96.56 189 GLU A C 1
ATOM 1482 O O . GLU A 1 189 ? -2.643 9.966 19.585 1.00 96.56 189 GLU A O 1
ATOM 1487 N N . PHE A 1 190 ? -4.144 9.467 17.995 1.00 95.69 190 PHE A N 1
ATOM 1488 C CA . PHE A 1 190 ? -4.443 8.134 18.517 1.00 95.69 190 PHE A CA 1
ATOM 1489 C C . PHE A 1 190 ? -3.264 7.158 18.371 1.00 95.69 190 PHE A C 1
ATOM 1491 O O . PHE A 1 190 ? -3.005 6.356 19.275 1.00 95.69 190 PHE A O 1
ATOM 1498 N N . ILE A 1 191 ? -2.508 7.244 17.272 1.00 96.69 191 ILE A N 1
ATOM 1499 C CA . ILE A 1 191 ? -1.267 6.483 17.068 1.00 96.69 191 ILE A CA 1
ATOM 1500 C C . ILE A 1 191 ? -0.234 6.865 18.127 1.00 96.69 191 ILE A C 1
ATOM 1502 O O . ILE A 1 191 ? 0.332 5.977 18.762 1.00 96.69 191 ILE A O 1
ATOM 1506 N N . GLU A 1 192 ? -0.020 8.157 18.370 1.00 96.19 192 GLU A N 1
ATOM 1507 C CA . GLU A 1 192 ? 0.936 8.617 19.383 1.00 96.19 192 GLU A CA 1
ATOM 1508 C C . GLU A 1 192 ? 0.511 8.214 20.800 1.00 96.19 192 GLU A C 1
ATOM 1510 O O . GLU A 1 192 ? 1.317 7.700 21.576 1.00 96.19 192 GLU A O 1
ATOM 1515 N N . THR A 1 193 ? -0.781 8.317 21.116 1.00 95.94 193 THR A N 1
ATOM 1516 C CA . THR A 1 193 ? -1.338 7.813 22.384 1.00 95.94 193 THR A CA 1
ATOM 1517 C C . THR A 1 193 ? -1.144 6.299 22.525 1.00 95.94 193 THR A C 1
ATOM 1519 O O . THR A 1 193 ? -0.925 5.790 23.623 1.00 95.94 193 THR A O 1
ATOM 1522 N N . THR A 1 194 ? -1.214 5.553 21.420 1.00 95.44 194 THR A N 1
ATOM 1523 C CA . THR A 1 194 ? -0.938 4.109 21.401 1.00 95.44 194 THR A CA 1
ATOM 1524 C C . THR A 1 194 ? 0.551 3.830 21.614 1.00 95.44 194 THR A C 1
ATOM 1526 O O . THR A 1 194 ? 0.887 2.953 22.405 1.00 95.44 194 THR A O 1
ATOM 1529 N N . ARG A 1 195 ? 1.449 4.606 20.991 1.00 94.75 195 ARG A N 1
ATOM 1530 C CA . ARG A 1 195 ? 2.909 4.501 21.176 1.00 94.75 195 ARG A CA 1
ATOM 1531 C C . ARG A 1 195 ? 3.340 4.720 22.616 1.00 94.75 195 ARG A C 1
ATOM 1533 O O . ARG A 1 195 ? 4.178 3.973 23.101 1.00 94.75 195 ARG A O 1
ATOM 1540 N N . GLN A 1 196 ? 2.750 5.698 23.303 1.00 94.69 196 GLN A N 1
ATOM 1541 C CA . GLN A 1 196 ? 3.074 6.030 24.697 1.00 94.69 196 GLN A CA 1
ATOM 1542 C C . GLN A 1 196 ? 2.812 4.884 25.688 1.00 94.69 196 GLN A C 1
ATOM 1544 O O . GLN A 1 196 ? 3.305 4.923 26.812 1.00 94.69 196 GLN A O 1
ATOM 1549 N N . ARG A 1 197 ? 2.058 3.852 25.285 1.00 94.19 197 ARG A N 1
ATOM 1550 C CA . ARG A 1 197 ? 1.810 2.648 26.094 1.00 94.19 197 ARG A CA 1
ATOM 1551 C C . ARG A 1 197 ? 2.981 1.664 26.078 1.00 94.19 197 ARG A C 1
ATOM 1553 O O . ARG A 1 197 ? 2.987 0.730 26.874 1.00 94.19 197 ARG A O 1
ATOM 1560 N N . PHE A 1 198 ? 3.931 1.843 25.163 1.00 94.31 198 PHE A N 1
ATOM 1561 C CA . PHE A 1 198 ? 5.028 0.917 24.921 1.00 94.31 198 PHE A CA 1
ATOM 1562 C C . PHE A 1 198 ? 6.373 1.626 25.069 1.00 94.31 198 PHE A C 1
ATOM 1564 O O . PHE A 1 198 ? 6.518 2.800 24.727 1.00 94.31 198 PHE A O 1
ATOM 1571 N N . GLU A 1 199 ? 7.377 0.900 25.557 1.00 92.31 199 GLU A N 1
ATOM 1572 C CA . GLU A 1 199 ? 8.748 1.406 25.576 1.00 92.31 199 GLU A CA 1
ATOM 1573 C C . GLU A 1 199 ? 9.247 1.634 24.143 1.00 92.31 199 GLU A C 1
ATOM 1575 O O . GLU A 1 199 ? 8.933 0.862 23.229 1.00 92.31 199 GLU A O 1
ATOM 1580 N N . PHE A 1 200 ? 10.021 2.704 23.951 1.00 91.56 200 PHE A N 1
ATOM 1581 C CA . PHE A 1 200 ? 10.617 3.040 22.660 1.00 91.56 200 PHE A CA 1
ATOM 1582 C C . PHE A 1 200 ? 11.413 1.852 22.097 1.00 91.56 200 PHE A C 1
ATOM 1584 O O . PHE A 1 200 ? 12.088 1.146 22.843 1.00 91.56 200 PHE A O 1
ATOM 1591 N N . ASP A 1 201 ? 11.334 1.650 20.780 1.00 90.06 201 ASP A N 1
ATOM 1592 C CA . ASP A 1 201 ? 12.039 0.592 20.034 1.00 90.06 201 ASP A CA 1
ATOM 1593 C C . ASP A 1 201 ? 11.584 -0.859 20.316 1.00 90.06 201 ASP A C 1
ATOM 1595 O O . ASP A 1 201 ? 12.152 -1.828 19.804 1.00 90.06 201 ASP A O 1
ATOM 1599 N N . THR A 1 202 ? 10.507 -1.045 21.082 1.00 92.88 202 THR A N 1
ATOM 1600 C CA . THR A 1 202 ? 9.847 -2.354 21.191 1.00 92.88 202 THR A CA 1
ATOM 1601 C C . THR A 1 202 ? 9.022 -2.683 19.944 1.00 92.88 202 THR A C 1
ATOM 1603 O O . THR A 1 202 ? 8.608 -1.798 19.190 1.00 92.88 202 THR A O 1
ATOM 1606 N N . ILE A 1 203 ? 8.736 -3.969 19.721 1.00 93.50 203 ILE A N 1
ATOM 1607 C CA . ILE A 1 203 ? 7.913 -4.424 18.585 1.00 93.50 203 ILE A CA 1
ATOM 1608 C C . ILE A 1 203 ? 6.544 -3.716 18.579 1.00 93.50 203 IL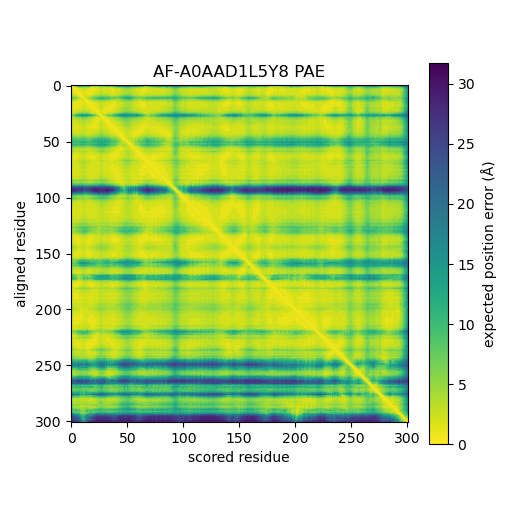E A C 1
ATOM 1610 O O . ILE A 1 203 ? 6.105 -3.212 17.549 1.00 93.50 203 ILE A O 1
ATOM 1614 N N . ASN A 1 204 ? 5.871 -3.622 19.729 1.00 95.06 204 ASN A N 1
ATOM 1615 C CA . ASN A 1 204 ? 4.577 -2.944 19.842 1.00 95.06 204 ASN A CA 1
ATOM 1616 C C . ASN A 1 204 ? 4.690 -1.434 19.594 1.00 95.06 204 ASN A C 1
ATOM 1618 O O . ASN A 1 204 ? 3.763 -0.851 19.032 1.00 95.06 204 ASN A O 1
ATOM 1622 N N . TRP A 1 205 ? 5.815 -0.803 19.944 1.00 95.19 205 TRP A N 1
ATOM 1623 C CA . TRP A 1 205 ? 6.056 0.605 19.629 1.00 95.19 205 TRP A CA 1
ATOM 1624 C C . TRP A 1 205 ? 6.133 0.836 18.113 1.00 95.19 205 TRP A C 1
ATOM 1626 O O . TRP A 1 205 ? 5.433 1.699 17.573 1.00 95.19 205 TRP A O 1
ATOM 1636 N N . TRP A 1 206 ? 6.899 0.002 17.399 1.00 95.00 206 TRP A N 1
ATOM 1637 C CA . TRP A 1 206 ? 7.004 0.056 15.936 1.00 95.00 206 TRP A CA 1
ATOM 1638 C C . TRP A 1 206 ? 5.691 -0.279 15.223 1.00 95.00 206 TRP A C 1
ATOM 1640 O O . TRP A 1 206 ? 5.368 0.324 14.195 1.00 95.00 206 TRP A O 1
ATOM 1650 N N . ARG A 1 207 ? 4.908 -1.205 15.786 1.00 95.56 207 ARG A N 1
ATOM 1651 C CA . ARG A 1 207 ? 3.594 -1.615 15.271 1.00 95.56 207 ARG A CA 1
ATOM 1652 C C . ARG A 1 207 ? 2.434 -0.765 15.790 1.00 95.56 207 ARG A C 1
ATOM 1654 O O . ARG A 1 207 ? 1.288 -1.056 15.453 1.00 95.56 207 ARG A O 1
ATOM 1661 N N . ALA A 1 208 ? 2.683 0.296 16.554 1.00 96.62 208 ALA A N 1
ATOM 1662 C CA . ALA A 1 208 ? 1.621 1.126 17.119 1.00 96.62 208 ALA A CA 1
ATOM 1663 C C . ALA A 1 208 ? 0.614 1.662 16.078 1.00 96.62 208 ALA A C 1
ATOM 1665 O O . ALA A 1 208 ? -0.578 1.608 16.376 1.00 96.62 208 ALA A O 1
ATOM 1666 N N . PRO A 1 209 ? 1.001 2.079 14.848 1.00 97.19 209 PRO A N 1
ATOM 1667 C CA . PRO A 1 209 ? 0.023 2.463 13.823 1.00 97.19 209 PRO A CA 1
ATOM 1668 C C . PRO A 1 209 ? -0.943 1.333 13.436 1.00 97.19 209 PRO A C 1
ATOM 1670 O O . PRO A 1 209 ? -2.127 1.573 13.203 1.00 97.19 209 PRO A O 1
ATOM 1673 N N . PHE A 1 210 ? -0.453 0.090 13.415 1.00 96.69 210 PHE A N 1
ATOM 1674 C CA . PHE A 1 210 ? -1.269 -1.100 13.179 1.00 96.69 210 PHE A CA 1
ATOM 1675 C C . PHE A 1 210 ? -2.268 -1.306 14.323 1.00 96.69 210 PHE A C 1
ATOM 1677 O O . PHE A 1 210 ? -3.461 -1.478 14.080 1.00 96.69 210 PHE A O 1
ATOM 1684 N N . ILE A 1 211 ? -1.778 -1.291 15.567 1.00 96.56 211 ILE A N 1
ATOM 1685 C CA . ILE A 1 211 ? -2.591 -1.508 16.774 1.00 96.56 211 ILE A CA 1
ATOM 1686 C C . ILE A 1 211 ? -3.676 -0.432 16.874 1.00 96.56 211 ILE A C 1
ATOM 1688 O O . ILE A 1 211 ? -4.846 -0.746 17.085 1.00 96.56 211 ILE A O 1
ATOM 1692 N N . ALA A 1 212 ? -3.297 0.827 16.650 1.00 96.56 212 ALA A N 1
ATOM 1693 C CA . ALA A 1 212 ? -4.196 1.968 16.650 1.00 96.56 212 ALA A CA 1
ATOM 1694 C C . ALA A 1 212 ? -5.339 1.778 15.643 1.00 96.56 212 ALA A C 1
ATOM 1696 O O . ALA A 1 212 ? -6.504 1.847 16.026 1.00 96.56 212 ALA A O 1
ATOM 1697 N N . LEU A 1 213 ? -5.038 1.459 14.378 1.00 96.62 213 LEU A N 1
ATOM 1698 C CA . LEU A 1 213 ? -6.089 1.268 13.374 1.00 96.62 213 LEU A CA 1
ATOM 1699 C C . LEU A 1 213 ? -6.983 0.061 13.677 1.00 96.62 213 LEU A C 1
ATOM 1701 O O . LEU A 1 213 ? -8.199 0.157 13.540 1.00 96.62 213 LEU A O 1
ATOM 1705 N N . ASN A 1 214 ? -6.399 -1.056 14.122 1.00 95.38 214 ASN A N 1
ATOM 1706 C CA . ASN A 1 214 ? -7.154 -2.240 14.535 1.00 95.38 214 ASN A CA 1
ATOM 1707 C C . ASN A 1 214 ? -8.171 -1.898 15.633 1.00 95.38 214 ASN A C 1
ATOM 1709 O O . ASN A 1 214 ? -9.345 -2.248 15.535 1.00 95.38 214 ASN A O 1
ATOM 1713 N N . ASN A 1 215 ? -7.730 -1.165 16.655 1.00 94.19 215 ASN A N 1
ATOM 1714 C CA . ASN A 1 215 ? -8.593 -0.735 17.748 1.00 94.19 215 ASN A CA 1
ATOM 1715 C C . ASN A 1 215 ? -9.674 0.233 17.262 1.00 94.19 215 ASN A C 1
ATOM 1717 O O . ASN A 1 215 ? -10.820 0.119 17.685 1.00 94.19 215 ASN A O 1
ATOM 1721 N N . TRP A 1 216 ? -9.343 1.136 16.338 1.00 92.44 216 TRP A N 1
ATOM 1722 C CA . TRP A 1 216 ? -10.307 2.087 15.788 1.00 92.44 216 TRP A CA 1
ATOM 1723 C C . TRP A 1 216 ? -11.423 1.400 14.997 1.00 92.44 216 TRP A C 1
ATOM 1725 O O . TRP A 1 216 ? -12.598 1.710 15.183 1.00 92.44 216 TRP A O 1
ATOM 1735 N N . ILE A 1 217 ? -11.057 0.410 14.176 1.00 93.69 217 ILE A N 1
ATOM 1736 C CA . ILE A 1 217 ? -12.005 -0.434 13.440 1.00 93.69 217 ILE A CA 1
ATOM 1737 C C . ILE A 1 217 ? -12.905 -1.202 14.419 1.00 93.69 217 ILE A C 1
ATOM 1739 O O . ILE A 1 217 ? -14.124 -1.194 14.260 1.00 93.69 217 ILE A O 1
ATOM 1743 N N . ASN A 1 218 ? -12.324 -1.822 15.452 1.00 91.94 218 ASN A N 1
ATOM 1744 C CA . ASN A 1 218 ? -13.065 -2.647 16.413 1.00 91.94 218 ASN A CA 1
ATOM 1745 C C . ASN A 1 218 ? -14.002 -1.837 17.322 1.00 91.94 218 ASN A C 1
ATOM 1747 O O . ASN A 1 218 ? -15.043 -2.345 17.729 1.00 91.94 218 ASN A O 1
ATOM 1751 N N . GLN A 1 219 ? -13.657 -0.586 17.637 1.00 90.38 219 GLN A N 1
ATOM 1752 C CA . GLN A 1 219 ? -14.529 0.312 18.402 1.00 90.38 219 GLN A CA 1
ATOM 1753 C C . GLN A 1 219 ? -15.776 0.726 17.613 1.00 90.38 219 GLN A C 1
ATOM 1755 O O . GLN A 1 219 ? -16.793 1.052 18.221 1.00 90.38 219 GLN A O 1
ATOM 1760 N N . GLY A 1 220 ? -15.703 0.743 16.276 1.00 84.50 220 GLY A N 1
ATOM 1761 C CA . GLY A 1 220 ? -16.831 1.090 15.410 1.00 84.50 220 GLY A CA 1
ATOM 1762 C C . GLY A 1 220 ? -17.367 2.512 15.612 1.00 84.50 220 GLY A C 1
ATOM 1763 O O . GLY A 1 220 ? -18.520 2.775 15.291 1.00 84.50 220 GLY A O 1
ATOM 1764 N N . SER A 1 221 ? -16.557 3.420 16.165 1.00 83.31 221 SER A N 1
ATOM 1765 C CA . SER A 1 221 ? -16.970 4.779 16.541 1.00 83.31 221 SER A CA 1
ATOM 1766 C C . SER A 1 221 ? -16.970 5.775 15.377 1.00 83.31 221 SER A C 1
ATOM 1768 O O . SER A 1 221 ? -17.518 6.868 15.509 1.00 83.31 221 SER A O 1
ATOM 1770 N N . ILE A 1 222 ? -16.363 5.414 14.242 1.00 85.19 222 ILE A N 1
ATOM 1771 C CA . ILE A 1 222 ? -16.276 6.258 13.049 1.00 85.19 222 ILE A CA 1
ATOM 1772 C C . ILE A 1 222 ? -16.968 5.560 11.888 1.00 85.19 222 ILE A C 1
ATOM 1774 O O . ILE A 1 222 ? -16.524 4.514 11.427 1.00 85.19 222 ILE A O 1
ATOM 1778 N N . ASP A 1 223 ? -18.016 6.180 11.354 1.00 86.88 223 ASP A N 1
ATOM 1779 C 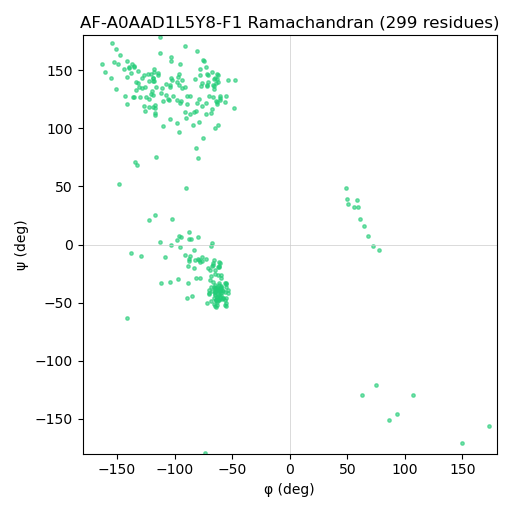CA . ASP A 1 223 ? -18.816 5.585 10.279 1.00 86.88 223 ASP A CA 1
ATOM 1780 C C . ASP A 1 223 ? -17.987 5.286 9.026 1.00 86.88 223 ASP A C 1
ATOM 1782 O O . ASP A 1 223 ? -18.199 4.278 8.350 1.00 86.88 223 ASP A O 1
ATOM 1786 N N . THR A 1 224 ? -17.023 6.154 8.710 1.00 88.88 224 THR A N 1
ATOM 1787 C CA . THR A 1 224 ? -16.249 6.079 7.472 1.00 88.88 224 THR A CA 1
ATOM 1788 C C . THR A 1 224 ? -15.148 5.017 7.502 1.00 88.88 224 THR A C 1
ATOM 1790 O O . THR A 1 224 ? -14.885 4.424 6.456 1.00 88.88 224 THR A O 1
ATOM 1793 N N . ILE A 1 225 ? -14.597 4.704 8.678 1.00 92.06 225 ILE A N 1
ATOM 1794 C CA . ILE A 1 225 ? -13.471 3.783 8.878 1.00 92.06 225 ILE A CA 1
ATOM 1795 C C . ILE A 1 225 ? -13.996 2.474 9.472 1.00 92.06 225 ILE A C 1
ATOM 1797 O O . ILE A 1 225 ? -14.634 2.475 10.520 1.00 92.06 225 ILE A O 1
ATOM 1801 N N . GLY A 1 226 ? -13.719 1.334 8.838 1.00 92.88 226 GLY A N 1
ATOM 1802 C CA . GLY A 1 226 ? -14.157 0.054 9.391 1.00 92.88 226 GLY A CA 1
ATOM 1803 C C . GLY A 1 226 ? -13.919 -1.152 8.491 1.00 92.88 226 GLY A C 1
ATOM 1804 O O . GLY A 1 226 ? -13.053 -1.151 7.614 1.00 92.88 226 GLY A O 1
ATOM 1805 N N . GLY A 1 227 ? -14.715 -2.195 8.710 1.00 93.06 227 GLY A N 1
ATOM 1806 C CA . GLY A 1 227 ? -14.574 -3.465 8.011 1.00 93.06 227 GLY A CA 1
ATOM 1807 C C . GLY A 1 227 ? -13.382 -4.252 8.542 1.00 93.06 227 GLY A C 1
ATOM 1808 O O . GLY A 1 227 ? -13.323 -4.576 9.724 1.00 93.06 227 GLY A O 1
ATOM 1809 N N . TYR A 1 228 ? -12.435 -4.564 7.667 1.00 93.06 228 TYR A N 1
ATOM 1810 C CA . TYR A 1 228 ? -11.287 -5.409 7.951 1.00 93.06 228 TYR A CA 1
ATOM 1811 C C . TYR A 1 228 ? -9.993 -4.636 7.767 1.00 93.06 228 TYR A C 1
ATOM 1813 O O . TYR A 1 228 ? -9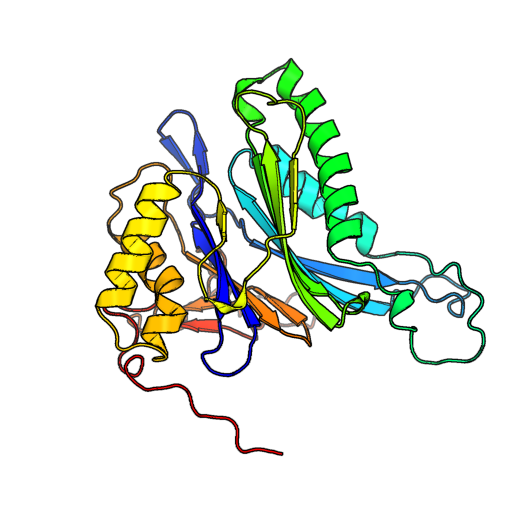.826 -3.825 6.854 1.00 93.06 228 TYR A O 1
ATOM 1821 N N . LEU A 1 229 ? -9.041 -4.945 8.634 1.00 94.44 229 LEU A N 1
ATOM 1822 C CA . LEU A 1 229 ? -7.701 -4.418 8.520 1.00 94.44 229 LEU A CA 1
ATOM 1823 C C . LEU A 1 229 ? -6.973 -5.048 7.323 1.00 94.44 229 LEU A C 1
ATOM 1825 O O . LEU A 1 229 ? -7.159 -6.218 6.987 1.00 94.44 229 LEU A O 1
ATOM 1829 N N . GLN A 1 230 ? -6.121 -4.260 6.686 1.00 95.06 230 GLN A N 1
ATOM 1830 C CA . GLN A 1 230 ? -5.256 -4.656 5.584 1.00 95.06 230 GLN A CA 1
ATOM 1831 C C . GLN A 1 230 ? -3.820 -4.276 5.925 1.00 95.06 230 GLN A C 1
ATOM 1833 O O . GLN A 1 230 ? -3.593 -3.240 6.549 1.00 95.06 230 GLN A O 1
ATOM 1838 N N . LEU A 1 231 ? -2.858 -5.086 5.484 1.00 95.44 231 LEU A N 1
ATOM 1839 C CA . LEU A 1 231 ? -1.433 -4.840 5.684 1.00 95.44 231 LEU A CA 1
ATOM 1840 C C . LEU A 1 231 ? -0.667 -5.047 4.377 1.00 95.44 231 LEU A C 1
ATOM 1842 O O . LEU A 1 231 ? -0.808 -6.078 3.720 1.00 95.44 231 LEU A O 1
ATOM 1846 N N . SER A 1 232 ? 0.201 -4.094 4.058 1.00 95.88 232 SER A N 1
ATOM 1847 C CA . SER A 1 232 ? 1.233 -4.226 3.039 1.00 95.88 232 SER A CA 1
ATOM 1848 C C . SER A 1 232 ? 2.609 -3.981 3.645 1.00 95.88 232 SER A C 1
ATOM 1850 O O . SER A 1 232 ? 2.791 -3.070 4.449 1.00 95.88 232 SER A O 1
ATOM 1852 N N . LEU A 1 233 ? 3.585 -4.773 3.211 1.00 95.44 233 LEU A N 1
ATOM 1853 C CA . LEU A 1 233 ? 4.977 -4.721 3.644 1.00 95.44 233 LEU A CA 1
ATOM 1854 C C . LEU A 1 233 ? 5.875 -4.557 2.422 1.00 95.44 233 LEU A C 1
ATOM 1856 O O . LEU A 1 233 ? 5.784 -5.359 1.493 1.00 95.44 233 LEU A O 1
ATOM 1860 N N . ALA A 1 234 ? 6.753 -3.558 2.415 1.00 95.94 234 ALA A N 1
ATOM 1861 C CA . ALA A 1 234 ? 7.751 -3.385 1.366 1.00 95.94 234 ALA A CA 1
ATOM 1862 C C . ALA A 1 234 ? 9.168 -3.502 1.926 1.00 95.94 234 ALA A C 1
ATOM 1864 O O . ALA A 1 234 ? 9.581 -2.716 2.778 1.00 95.94 234 ALA A O 1
ATOM 1865 N N . SER A 1 235 ? 9.916 -4.473 1.409 1.00 94.00 235 SER A N 1
ATOM 1866 C CA . SER A 1 235 ? 11.334 -4.692 1.702 1.00 94.00 235 SER A CA 1
ATOM 1867 C C . SER A 1 235 ? 12.182 -4.418 0.453 1.00 94.00 235 SER A C 1
ATOM 1869 O O . SER A 1 235 ? 11.625 -4.167 -0.623 1.00 94.00 235 SER A O 1
ATOM 1871 N N . PRO A 1 236 ? 13.524 -4.528 0.513 1.00 92.06 236 PRO A N 1
ATOM 1872 C CA . PRO A 1 236 ? 14.354 -4.364 -0.673 1.00 92.06 236 PRO A CA 1
ATOM 1873 C C . PRO A 1 236 ? 14.125 -5.476 -1.700 1.00 92.06 236 PRO A C 1
ATOM 1875 O O . PRO A 1 236 ? 14.537 -5.337 -2.845 1.00 92.06 236 PRO A O 1
ATOM 1878 N N . ILE A 1 237 ? 13.502 -6.594 -1.308 1.00 88.81 237 ILE A N 1
ATOM 1879 C CA . ILE A 1 237 ? 13.272 -7.758 -2.171 1.00 88.81 237 ILE A CA 1
ATOM 1880 C C . ILE A 1 237 ? 11.944 -7.623 -2.919 1.00 88.81 237 ILE A C 1
ATOM 1882 O O . ILE A 1 237 ? 11.887 -7.878 -4.121 1.00 88.81 237 ILE A O 1
ATOM 1886 N N . SER A 1 238 ? 10.878 -7.244 -2.216 1.00 90.62 238 SER A N 1
ATOM 1887 C CA . SER A 1 238 ? 9.519 -7.226 -2.760 1.00 90.62 238 SER A CA 1
ATOM 1888 C C . SER A 1 238 ? 8.587 -6.382 -1.903 1.00 90.62 238 SER A C 1
ATOM 1890 O O . SER A 1 238 ? 8.775 -6.305 -0.686 1.00 90.62 238 SER A O 1
ATOM 1892 N N . THR A 1 239 ? 7.518 -5.885 -2.518 1.00 94.44 239 THR A N 1
ATOM 1893 C CA . THR A 1 239 ? 6.326 -5.424 -1.800 1.00 94.44 239 THR A CA 1
ATOM 1894 C C . THR A 1 239 ? 5.286 -6.537 -1.779 1.00 94.44 239 THR A C 1
ATOM 1896 O O . THR A 1 239 ? 5.130 -7.244 -2.767 1.00 94.44 239 THR A O 1
ATOM 1899 N N . LYS A 1 240 ? 4.622 -6.765 -0.647 1.00 92.12 240 LYS A N 1
ATOM 1900 C CA . LYS A 1 240 ? 3.661 -7.859 -0.474 1.00 92.12 240 LYS A CA 1
ATOM 1901 C C . LYS A 1 240 ? 2.471 -7.405 0.349 1.00 92.12 240 LYS A C 1
ATOM 1903 O O . LYS A 1 240 ? 2.634 -6.682 1.327 1.00 92.12 240 LYS A O 1
ATOM 1908 N N . ILE A 1 241 ? 1.298 -7.914 -0.009 1.00 91.50 241 ILE A N 1
ATOM 1909 C CA . ILE A 1 241 ? 0.105 -7.846 0.832 1.00 91.50 241 ILE A CA 1
ATOM 1910 C C . ILE A 1 241 ? 0.120 -9.042 1.783 1.00 91.50 241 ILE A C 1
ATOM 1912 O O . ILE A 1 241 ? 0.281 -10.182 1.343 1.00 91.50 241 ILE A O 1
ATOM 1916 N N . SER A 1 242 ? -0.032 -8.776 3.076 1.00 89.44 242 SER A N 1
ATOM 1917 C CA . SER A 1 242 ? -0.069 -9.803 4.115 1.00 89.44 242 SER A CA 1
ATOM 1918 C C . SER A 1 242 ? -1.508 -10.207 4.405 1.00 89.44 242 SER A C 1
ATOM 1920 O O . SER A 1 242 ? -2.379 -9.353 4.579 1.00 89.44 242 SER A O 1
ATOM 1922 N N . PHE A 1 243 ? -1.750 -11.511 4.507 1.00 83.81 24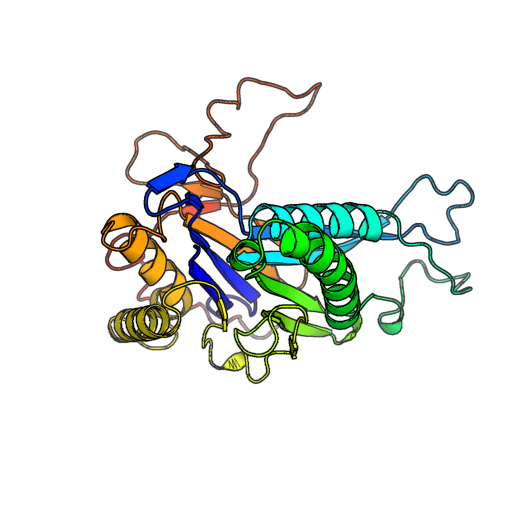3 PHE A N 1
ATOM 1923 C CA . PHE A 1 243 ? -3.031 -12.024 4.983 1.00 83.81 243 PHE A CA 1
ATOM 1924 C C . PHE A 1 243 ? -3.110 -11.888 6.501 1.00 83.81 243 PHE A C 1
ATOM 1926 O O . PHE A 1 243 ? -2.150 -12.197 7.209 1.00 83.81 243 PHE A O 1
ATOM 1933 N N . LEU A 1 244 ? -4.252 -11.439 7.012 1.00 86.12 244 LEU A N 1
ATOM 1934 C CA . LEU A 1 244 ? -4.449 -11.291 8.451 1.00 86.12 244 LEU A CA 1
ATOM 1935 C C . LEU A 1 244 ? -5.319 -12.426 8.978 1.00 86.12 244 LEU A C 1
ATOM 1937 O O . LEU A 1 244 ? -6.300 -12.818 8.341 1.00 86.12 244 LEU A O 1
ATOM 1941 N N . THR A 1 245 ? -4.920 -12.970 10.127 1.00 78.19 245 THR A N 1
ATOM 1942 C CA . THR A 1 245 ? -5.613 -14.076 10.801 1.00 78.19 245 THR A CA 1
ATOM 1943 C C . THR A 1 245 ? -5.942 -13.686 12.232 1.00 78.19 245 THR A C 1
ATOM 1945 O O . THR A 1 245 ? -5.097 -13.153 12.955 1.00 78.19 245 THR A O 1
ATOM 1948 N N . ASN A 1 246 ? -7.164 -13.982 12.663 1.00 76.12 246 ASN A N 1
ATOM 1949 C CA . ASN A 1 246 ? -7.516 -13.912 14.072 1.00 76.12 246 ASN A CA 1
ATOM 1950 C C . ASN A 1 246 ? -7.089 -15.221 14.750 1.00 76.12 246 ASN A C 1
ATOM 1952 O O . ASN A 1 246 ? -7.609 -16.280 14.425 1.00 76.12 246 ASN A O 1
ATOM 1956 N N . ILE A 1 247 ? -6.126 -15.155 15.668 1.00 66.38 247 ILE A N 1
ATOM 1957 C CA . ILE A 1 247 ? -5.605 -16.337 16.377 1.00 66.38 247 ILE A CA 1
ATOM 1958 C C . ILE A 1 247 ? -6.541 -16.844 17.482 1.00 66.38 247 ILE A C 1
ATOM 1960 O O . ILE A 1 247 ? -6.336 -17.939 17.993 1.00 66.38 247 ILE A O 1
ATOM 1964 N N . ASN A 1 248 ? -7.574 -16.073 17.837 1.00 63.56 248 ASN A N 1
ATOM 1965 C CA . ASN A 1 248 ? -8.544 -16.453 18.866 1.00 63.56 248 ASN A CA 1
ATOM 1966 C C . ASN A 1 248 ? -9.651 -17.374 18.331 1.00 63.56 248 ASN A C 1
ATOM 1968 O O . ASN A 1 248 ? -10.503 -17.819 19.099 1.00 63.56 248 ASN A O 1
ATOM 1972 N N . THR A 1 249 ? -9.678 -17.652 17.026 1.00 61.81 249 THR A N 1
ATOM 1973 C CA . THR A 1 249 ? -10.611 -18.609 16.431 1.00 61.81 249 THR A CA 1
ATOM 1974 C C . THR A 1 249 ? -9.921 -19.960 16.239 1.00 61.81 249 THR A C 1
ATOM 1976 O O . THR A 1 249 ? -8.771 -20.041 15.817 1.00 61.81 249 THR A O 1
ATOM 1979 N N . ASN A 1 250 ? -10.636 -21.058 16.506 1.00 55.22 250 ASN A N 1
ATOM 1980 C CA . ASN A 1 250 ? -10.111 -22.426 16.342 1.00 55.22 250 ASN A CA 1
ATOM 1981 C C . ASN A 1 250 ? -9.845 -22.821 14.870 1.00 55.22 250 ASN A C 1
ATOM 1983 O O . ASN A 1 250 ? -9.447 -23.953 14.601 1.00 55.22 250 ASN A O 1
ATOM 1987 N N . ALA A 1 251 ? -10.079 -21.916 13.917 1.00 61.78 251 ALA A N 1
ATOM 1988 C CA . ALA A 1 251 ? -9.881 -22.129 12.492 1.00 61.78 251 ALA A CA 1
ATOM 1989 C C . ALA A 1 251 ? -8.901 -21.087 11.942 1.00 61.78 251 ALA A C 1
ATOM 1991 O O . ALA A 1 251 ? -9.133 -19.882 12.063 1.00 61.78 251 ALA A O 1
ATOM 1992 N N . ILE A 1 252 ? -7.833 -21.553 11.285 1.00 63.53 252 ILE A N 1
ATOM 1993 C CA . ILE A 1 252 ? -6.928 -20.686 10.524 1.00 63.53 252 ILE A CA 1
ATOM 1994 C C . ILE A 1 252 ? -7.729 -20.107 9.355 1.00 63.53 252 ILE A C 1
ATOM 1996 O O . ILE A 1 252 ? -7.947 -20.779 8.351 1.00 63.53 252 ILE A O 1
ATOM 2000 N N . SER A 1 253 ? -8.177 -18.862 9.505 1.00 68.62 253 SER A N 1
ATOM 2001 C CA . SER A 1 253 ? -8.881 -18.107 8.471 1.00 68.62 253 SER A CA 1
ATOM 2002 C C . SER A 1 253 ? -7.973 -16.989 7.973 1.00 68.62 253 SER A C 1
ATOM 2004 O O . SER A 1 253 ? -7.785 -15.969 8.635 1.00 68.62 253 SER A O 1
ATOM 2006 N N . MET A 1 254 ? -7.368 -17.193 6.802 1.00 72.56 254 MET A N 1
ATOM 2007 C CA . MET A 1 254 ? -6.577 -16.149 6.148 1.00 72.56 254 MET A CA 1
ATOM 2008 C C . MET A 1 254 ? -7.479 -15.356 5.210 1.00 72.56 254 MET A C 1
ATOM 2010 O O . MET A 1 254 ? -7.996 -15.870 4.210 1.00 72.56 254 MET A O 1
ATOM 2014 N N . SER A 1 255 ? -7.663 -14.084 5.554 1.00 76.38 255 SER A N 1
ATOM 2015 C CA . SER A 1 255 ? -8.519 -13.177 4.802 1.00 76.38 255 SER A CA 1
ATOM 2016 C C . SER A 1 255 ? -7.723 -12.050 4.156 1.00 76.38 255 SER A C 1
ATOM 2018 O O . SER A 1 255 ? -6.708 -11.587 4.687 1.00 76.38 255 SER A O 1
ATOM 2020 N N . HIS A 1 256 ? -8.202 -11.609 2.996 1.00 81.62 256 HIS A N 1
ATOM 2021 C CA . HIS A 1 256 ? -7.790 -10.357 2.378 1.00 81.62 256 HIS A CA 1
ATOM 2022 C C . HIS A 1 256 ? -9.019 -9.449 2.295 1.00 81.62 256 HIS A C 1
ATOM 2024 O O . HIS A 1 256 ? -10.014 -9.825 1.678 1.00 81.62 256 HIS A O 1
ATOM 2030 N N . ALA A 1 257 ? -8.979 -8.303 2.986 1.00 85.38 257 ALA A N 1
ATOM 2031 C CA . ALA A 1 257 ? -10.143 -7.426 3.175 1.00 85.38 257 ALA A CA 1
ATOM 2032 C C . ALA A 1 257 ? -11.399 -8.191 3.665 1.00 85.38 257 ALA A C 1
ATOM 2034 O O . ALA A 1 257 ? -12.515 -7.966 3.201 1.00 85.38 257 ALA A O 1
ATOM 2035 N N . GLY A 1 258 ? -11.209 -9.161 4.568 1.00 82.06 258 GLY A N 1
ATOM 2036 C CA . GLY A 1 258 ? -12.289 -9.974 5.140 1.00 82.06 258 GLY A CA 1
ATOM 2037 C C . GLY A 1 258 ? -12.840 -11.085 4.253 1.00 82.06 258 GLY A C 1
ATOM 2038 O O . GLY A 1 258 ? -13.654 -11.877 4.716 1.00 82.06 258 GLY A O 1
ATOM 2039 N N . ILE A 1 259 ? -12.393 -11.193 3.002 1.00 82.06 259 ILE A N 1
ATOM 2040 C CA . ILE A 1 259 ? -12.756 -12.320 2.142 1.00 82.06 259 ILE A CA 1
ATOM 2041 C C . ILE A 1 259 ? -11.855 -13.499 2.503 1.00 82.06 259 ILE A C 1
ATOM 2043 O O . ILE A 1 259 ? -10.634 -13.432 2.332 1.00 82.06 259 ILE A O 1
ATOM 2047 N N . ASN A 1 260 ? -12.457 -14.568 3.029 1.00 77.50 260 ASN A N 1
ATOM 2048 C CA . ASN A 1 260 ? -11.737 -15.775 3.404 1.00 77.50 260 ASN A CA 1
ATOM 2049 C C . ASN A 1 260 ? -11.296 -16.546 2.149 1.00 77.50 260 ASN A C 1
ATOM 2051 O O . ASN A 1 260 ? -12.110 -17.107 1.421 1.00 77.50 260 ASN A O 1
ATOM 2055 N N . THR A 1 261 ? -9.986 -16.602 1.919 1.00 69.19 261 THR A N 1
ATOM 2056 C CA . THR A 1 261 ? -9.398 -17.355 0.796 1.00 69.19 261 THR A CA 1
ATOM 2057 C C . THR A 1 261 ? -9.048 -18.798 1.168 1.00 69.19 261 THR A C 1
ATOM 2059 O O . THR A 1 261 ? -8.755 -19.610 0.296 1.00 69.19 261 THR A O 1
ATOM 2062 N N . THR A 1 262 ? -9.131 -19.143 2.456 1.00 65.06 262 THR A N 1
ATOM 2063 C CA . THR A 1 262 ? -8.768 -20.460 3.004 1.00 65.06 262 THR A CA 1
ATOM 2064 C C . THR A 1 262 ? -9.899 -21.471 2.992 1.00 65.06 262 THR A C 1
ATOM 2066 O O . THR A 1 262 ? -9.675 -22.643 2.726 1.00 65.06 262 THR A O 1
ATOM 2069 N N . GLU A 1 263 ? -11.146 -21.042 3.164 1.00 61.78 263 GLU A N 1
ATOM 2070 C CA . GLU A 1 263 ? -12.294 -21.928 2.910 1.00 61.78 263 GLU A CA 1
ATOM 2071 C C . GLU A 1 263 ? -12.338 -22.387 1.440 1.00 61.78 263 GLU A C 1
ATOM 2073 O O . GLU A 1 263 ? -12.909 -23.424 1.118 1.00 61.78 263 GLU A O 1
ATOM 2078 N N . SER A 1 264 ? -11.636 -21.665 0.556 1.00 52.75 264 SER A N 1
ATOM 2079 C CA . SER A 1 264 ? -11.412 -22.034 -0.843 1.00 52.75 264 SER A CA 1
ATOM 2080 C C . SER A 1 264 ? -10.205 -22.962 -1.067 1.00 52.75 264 SER A C 1
ATOM 2082 O O . SER A 1 264 ? -9.924 -23.288 -2.215 1.00 52.75 264 SER A O 1
ATOM 2084 N N . PHE A 1 265 ? -9.503 -23.442 -0.028 1.00 52.91 265 PHE A N 1
ATOM 2085 C CA . PHE A 1 265 ? -8.378 -24.387 -0.172 1.00 52.91 265 PHE A CA 1
ATOM 2086 C C . PHE A 1 265 ? -8.768 -25.721 -0.834 1.00 52.91 265 PHE A C 1
ATOM 2088 O O . PHE A 1 265 ? -7.893 -26.456 -1.286 1.00 52.91 265 PHE A O 1
ATOM 2095 N N . GLY A 1 266 ? -10.065 -26.034 -0.920 1.00 52.41 266 GLY A N 1
ATOM 2096 C CA . GLY A 1 266 ? -10.571 -27.165 -1.704 1.00 52.41 266 GLY A CA 1
ATOM 2097 C C . GLY A 1 266 ? -10.645 -26.912 -3.217 1.00 52.41 266 GLY A C 1
ATOM 2098 O O . GLY A 1 266 ? -10.784 -27.866 -3.978 1.00 52.41 266 GLY A O 1
ATOM 2099 N N . ALA A 1 267 ? -10.554 -25.659 -3.672 1.00 57.00 267 ALA A N 1
ATOM 2100 C CA . ALA A 1 267 ? -10.649 -25.294 -5.080 1.00 57.00 267 ALA A CA 1
ATOM 2101 C C . ALA A 1 267 ? -9.247 -25.127 -5.679 1.00 57.00 267 ALA A C 1
ATOM 2103 O O . ALA A 1 267 ? -8.557 -24.131 -5.451 1.00 57.00 267 ALA A O 1
ATOM 2104 N N . THR A 1 268 ? -8.817 -26.105 -6.474 1.00 72.25 268 THR A N 1
ATOM 2105 C CA . THR A 1 268 ? -7.654 -25.920 -7.339 1.00 72.25 268 THR A CA 1
ATOM 2106 C C . THR A 1 268 ? -8.028 -24.982 -8.486 1.00 72.25 268 THR A C 1
ATOM 2108 O O . THR A 1 268 ? -9.097 -25.102 -9.089 1.00 72.25 268 THR A O 1
ATOM 2111 N N . ILE A 1 269 ? -7.144 -24.045 -8.821 1.00 74.44 269 ILE A N 1
ATOM 2112 C CA . ILE A 1 269 ? -7.251 -23.290 -10.073 1.00 74.44 269 ILE A CA 1
ATOM 2113 C C . ILE A 1 269 ? -6.338 -23.996 -11.071 1.00 74.44 269 ILE A C 1
ATOM 2115 O O . ILE A 1 269 ? -5.116 -23.838 -11.053 1.00 74.44 269 ILE A O 1
ATOM 2119 N N . GLY A 1 270 ? -6.928 -24.862 -11.897 1.00 81.88 270 GLY A N 1
ATOM 2120 C CA . GLY A 1 270 ? -6.160 -25.823 -12.688 1.00 81.88 270 GLY A CA 1
ATOM 2121 C C . GLY A 1 270 ? -5.394 -26.791 -11.778 1.00 81.88 270 GLY A C 1
ATOM 2122 O O . GLY A 1 270 ? -5.979 -27.365 -10.864 1.00 81.88 270 GLY A O 1
ATOM 2123 N N . GLY A 1 271 ? -4.091 -26.965 -12.021 1.00 83.94 271 GLY A N 1
ATOM 2124 C CA . GLY A 1 271 ? -3.198 -27.805 -11.207 1.00 83.94 271 GLY A CA 1
ATOM 2125 C C . GLY A 1 271 ? -2.546 -27.097 -10.011 1.00 83.94 271 GLY A C 1
ATOM 2126 O O . GLY A 1 271 ? -1.606 -27.641 -9.437 1.00 83.94 271 GLY A O 1
ATOM 2127 N N . PHE A 1 272 ? -2.989 -25.885 -9.658 1.00 80.56 272 PHE A N 1
ATOM 2128 C CA . PHE A 1 272 ? -2.384 -25.062 -8.608 1.00 80.56 272 PHE A CA 1
ATOM 2129 C C . PHE A 1 272 ? -3.334 -24.868 -7.423 1.00 80.56 272 PHE A C 1
ATOM 2131 O O . PHE A 1 272 ? -4.548 -24.751 -7.600 1.00 80.56 272 PHE A O 1
ATOM 2138 N N . ILE A 1 273 ? -2.768 -24.792 -6.217 1.00 75.25 273 ILE A N 1
ATOM 2139 C CA . ILE A 1 273 ? -3.497 -24.459 -4.987 1.00 75.25 273 ILE A CA 1
ATOM 2140 C C . ILE A 1 273 ? -3.351 -22.972 -4.661 1.00 75.25 273 ILE A C 1
ATOM 2142 O O . ILE A 1 273 ? -2.290 -22.375 -4.858 1.00 75.25 273 ILE A O 1
ATOM 2146 N N . LEU A 1 274 ? -4.410 -22.381 -4.118 1.00 71.56 274 LEU A N 1
ATOM 2147 C CA . LEU A 1 274 ? -4.367 -21.042 -3.542 1.00 71.56 274 LEU A CA 1
ATOM 2148 C C . LEU A 1 274 ? -3.664 -21.114 -2.186 1.00 71.56 274 LEU A C 1
ATOM 2150 O O . LEU A 1 274 ? -4.318 -21.368 -1.189 1.00 71.56 274 LEU A O 1
ATOM 2154 N N . MET A 1 275 ? -2.343 -20.925 -2.136 1.00 67.81 275 MET A N 1
ATOM 2155 C CA . MET A 1 275 ? -1.590 -20.913 -0.876 1.00 67.81 275 MET A CA 1
ATOM 2156 C C . MET A 1 275 ? -1.213 -19.478 -0.474 1.00 67.81 275 MET A C 1
ATOM 2158 O O . MET A 1 275 ? -0.345 -18.879 -1.112 1.00 67.81 275 MET A O 1
ATOM 2162 N N . PRO A 1 276 ? -1.828 -18.891 0.566 1.00 65.50 276 PRO A N 1
ATOM 2163 C CA . PRO A 1 276 ? -1.369 -17.631 1.139 1.00 65.50 276 PRO A CA 1
ATOM 2164 C C . PRO A 1 276 ? -0.020 -17.862 1.834 1.00 65.50 276 PRO A C 1
ATOM 2166 O O . PRO A 1 276 ? 0.090 -18.596 2.809 1.00 65.50 276 PRO A O 1
ATOM 2169 N N . MET A 1 277 ? 1.036 -17.262 1.284 1.00 57.41 277 MET A N 1
ATOM 2170 C CA . MET A 1 277 ? 2.418 -17.560 1.685 1.00 57.41 277 MET A CA 1
ATOM 2171 C C . MET A 1 277 ? 2.932 -16.709 2.850 1.00 57.41 277 MET A C 1
ATOM 2173 O O . MET A 1 277 ? 3.945 -17.060 3.442 1.00 57.41 277 MET A O 1
ATOM 2177 N N . ASN A 1 278 ? 2.299 -15.568 3.146 1.00 71.94 278 ASN A N 1
ATOM 2178 C CA . ASN A 1 278 ? 2.752 -14.638 4.183 1.00 71.94 278 ASN A CA 1
ATOM 2179 C C . ASN A 1 278 ? 1.544 -14.033 4.903 1.00 71.94 278 ASN A C 1
ATOM 2181 O O . ASN A 1 278 ? 0.651 -13.475 4.260 1.00 71.94 278 ASN A O 1
ATOM 2185 N N . GLY A 1 279 ? 1.535 -14.115 6.229 1.00 77.44 279 GLY A N 1
ATOM 2186 C CA . GLY A 1 279 ? 0.471 -13.550 7.042 1.00 77.44 279 GLY A CA 1
ATOM 2187 C C . GLY A 1 279 ? 0.946 -13.120 8.419 1.00 77.44 279 GLY A C 1
ATOM 2188 O O . GLY A 1 279 ? 2.064 -13.427 8.828 1.00 77.44 279 GLY A O 1
ATOM 2189 N N . MET A 1 280 ? 0.090 -12.382 9.116 1.00 86.69 280 MET A N 1
ATOM 2190 C CA . MET A 1 280 ? 0.331 -11.909 10.476 1.00 86.69 280 MET A CA 1
ATOM 2191 C C . MET A 1 280 ? -0.944 -12.058 11.308 1.00 86.69 280 MET A C 1
ATOM 2193 O O . MET A 1 280 ? -2.056 -11.942 10.785 1.00 86.69 280 MET A O 1
ATOM 2197 N N . SER A 1 281 ? -0.794 -12.324 12.604 1.00 88.62 281 SER A N 1
ATOM 2198 C CA . SER A 1 281 ? -1.934 -12.314 13.516 1.00 88.62 281 SER A CA 1
ATOM 2199 C C . SER A 1 281 ? -2.423 -10.889 13.758 1.00 88.62 281 SER A C 1
ATOM 2201 O O . SER A 1 281 ? -1.627 -9.949 13.797 1.00 88.62 281 SER A O 1
ATOM 2203 N N . LEU A 1 282 ? -3.728 -10.730 13.953 1.00 89.69 282 LEU A N 1
ATOM 2204 C CA . LEU A 1 282 ? -4.276 -9.485 14.487 1.00 89.69 282 LEU A CA 1
ATOM 2205 C C . LEU A 1 282 ? -3.806 -9.282 15.942 1.00 89.69 282 LEU A C 1
ATOM 2207 O O . LEU A 1 282 ? -3.717 -10.264 16.686 1.00 89.69 282 LEU A O 1
ATOM 2211 N N . PRO A 1 283 ? -3.499 -8.041 16.358 1.00 91.56 283 PRO A N 1
ATOM 2212 C CA . PRO A 1 283 ? -3.167 -7.733 17.738 1.00 91.56 283 PRO A CA 1
ATOM 2213 C C . PRO A 1 283 ? -4.425 -7.753 18.608 1.00 91.56 283 PRO A C 1
ATOM 2215 O O . PRO A 1 283 ? -5.543 -7.537 18.128 1.00 91.56 283 PRO A O 1
ATOM 2218 N N . GLY A 1 284 ? -4.224 -7.941 19.911 1.00 89.44 284 GLY A N 1
ATOM 2219 C CA . GLY A 1 284 ? -5.219 -7.548 20.902 1.00 89.44 284 GLY A CA 1
ATOM 2220 C C . GLY A 1 284 ? -5.262 -6.026 21.073 1.00 89.44 284 GLY A C 1
ATOM 2221 O O . GLY A 1 284 ? -4.489 -5.287 20.459 1.00 89.44 284 GLY A O 1
ATOM 2222 N N . GLU A 1 285 ? -6.125 -5.550 21.971 1.00 88.19 285 GLU A N 1
ATOM 2223 C CA . GLU A 1 285 ? -6.248 -4.116 22.280 1.00 88.19 285 GLU A CA 1
ATOM 2224 C C . GLU A 1 285 ? -4.915 -3.489 22.729 1.00 88.19 285 GLU A C 1
ATOM 2226 O O . GLU A 1 285 ? -4.613 -2.339 22.406 1.00 88.19 285 GLU A O 1
ATOM 2231 N N . ASN A 1 286 ? -4.087 -4.285 23.413 1.00 88.62 286 ASN A N 1
ATOM 2232 C CA . ASN A 1 286 ? -2.783 -3.897 23.949 1.00 88.62 286 ASN A CA 1
ATOM 2233 C C . ASN A 1 286 ? -1.600 -4.409 23.106 1.00 88.62 286 ASN A C 1
ATOM 2235 O O . ASN A 1 286 ? -0.484 -4.517 23.609 1.00 88.62 286 ASN A O 1
ATOM 2239 N N . GLY A 1 287 ? -1.824 -4.726 21.828 1.00 90.69 287 GLY A N 1
ATOM 2240 C CA . GLY A 1 287 ? -0.784 -5.246 20.938 1.00 90.69 287 GLY A CA 1
ATOM 2241 C C . GLY A 1 287 ? -0.621 -6.765 21.015 1.00 90.69 287 GLY A C 1
ATOM 2242 O O . GLY A 1 287 ? -1.584 -7.495 21.253 1.00 90.69 287 GLY A O 1
ATOM 2243 N N . TRP A 1 288 ? 0.596 -7.246 20.755 1.00 91.19 288 TRP A N 1
ATOM 2244 C CA . TRP A 1 288 ? 0.950 -8.668 20.841 1.00 91.19 288 TRP A CA 1
ATOM 2245 C C . TRP A 1 288 ? 1.593 -8.991 22.194 1.00 91.19 288 TRP A C 1
ATOM 2247 O O . TRP A 1 288 ? 2.366 -8.183 22.709 1.00 91.19 288 TRP A O 1
ATOM 2257 N N . ASP A 1 289 ? 1.359 -10.199 22.719 1.00 87.75 289 ASP A N 1
ATOM 2258 C CA . ASP A 1 289 ? 1.846 -10.638 24.043 1.00 87.75 289 ASP A CA 1
ATOM 2259 C C . ASP A 1 289 ? 3.369 -10.510 24.218 1.00 87.75 289 ASP A C 1
ATOM 2261 O O . ASP A 1 289 ? 3.868 -10.153 25.282 1.00 87.75 289 ASP A O 1
ATOM 2265 N N . PHE A 1 290 ? 4.133 -10.763 23.152 1.00 83.50 290 PHE A N 1
ATOM 2266 C CA . PHE A 1 290 ? 5.595 -10.629 23.144 1.00 83.50 290 PHE A CA 1
ATOM 2267 C C . PHE A 1 290 ? 6.084 -9.289 22.591 1.00 83.50 290 PHE A C 1
ATOM 2269 O O . PHE A 1 290 ? 7.284 -9.108 22.381 1.00 83.50 290 PHE A O 1
ATOM 2276 N N . GLY A 1 291 ? 5.171 -8.357 22.330 1.00 83.19 291 GLY A N 1
ATOM 2277 C CA . GLY A 1 291 ? 5.467 -7.128 21.614 1.00 83.19 291 GLY A CA 1
ATOM 2278 C C . GLY A 1 291 ? 6.199 -6.070 22.443 1.00 83.19 291 GLY A C 1
ATOM 2279 O O . GLY A 1 291 ? 6.801 -5.173 21.869 1.00 83.19 291 GLY A O 1
ATOM 2280 N N . ASN A 1 292 ? 6.248 -6.205 23.772 1.00 86.88 292 ASN A N 1
ATOM 2281 C CA . ASN A 1 292 ? 7.039 -5.318 24.641 1.00 86.88 292 ASN A CA 1
ATOM 2282 C C . ASN A 1 292 ? 8.535 -5.677 24.668 1.00 86.88 292 ASN A C 1
ATOM 2284 O O . ASN A 1 292 ? 9.297 -5.131 25.458 1.00 86.88 292 ASN A O 1
ATOM 2288 N N . ARG A 1 293 ? 8.976 -6.624 23.837 1.00 84.44 293 ARG A N 1
ATOM 2289 C CA . ARG A 1 293 ? 10.397 -6.929 23.663 1.00 84.44 293 ARG A CA 1
ATOM 2290 C C . ARG A 1 293 ? 11.015 -5.938 22.684 1.00 84.44 293 ARG A C 1
ATOM 2292 O O . ARG A 1 293 ? 10.394 -5.598 21.676 1.00 84.44 293 ARG A O 1
ATOM 2299 N N . VAL A 1 294 ? 12.253 -5.538 22.955 1.00 79.62 294 VAL A N 1
ATOM 2300 C CA . VAL A 1 294 ? 13.096 -4.857 21.967 1.00 79.62 294 VAL A CA 1
ATOM 2301 C C . VAL A 1 294 ? 13.393 -5.835 20.829 1.00 79.62 294 VAL A C 1
ATOM 2303 O O . VAL A 1 294 ? 13.653 -7.023 21.062 1.00 79.62 294 VAL A O 1
ATOM 2306 N N . ALA A 1 295 ? 13.307 -5.335 19.601 1.00 62.72 295 ALA A N 1
ATOM 2307 C CA . ALA A 1 295 ? 13.727 -6.022 18.388 1.00 62.72 295 ALA A CA 1
ATOM 2308 C C . ALA A 1 295 ? 15.132 -6.636 18.536 1.00 62.72 295 ALA A C 1
ATOM 2310 O O . ALA A 1 295 ? 16.022 -6.033 19.135 1.00 62.72 295 ALA A O 1
ATOM 2311 N N . ARG A 1 296 ? 15.381 -7.835 17.988 1.00 59.44 296 ARG A N 1
ATOM 2312 C CA . ARG A 1 296 ? 16.752 -8.377 17.967 1.00 59.44 296 ARG A CA 1
ATOM 2313 C C . ARG A 1 296 ? 17.635 -7.451 17.128 1.00 59.44 296 ARG A C 1
ATOM 2315 O O . ARG A 1 296 ? 17.388 -7.305 15.937 1.00 59.44 296 ARG A O 1
ATOM 2322 N N . VAL A 1 297 ? 18.698 -6.908 17.722 1.00 52.59 297 VAL A N 1
ATOM 2323 C CA . VAL A 1 297 ? 19.775 -6.249 16.969 1.00 52.59 297 VAL A CA 1
ATOM 2324 C C . VAL A 1 297 ? 20.394 -7.297 16.031 1.00 52.59 297 VAL A C 1
ATOM 2326 O O . VAL A 1 297 ? 20.801 -8.361 16.517 1.00 52.59 297 VAL A O 1
ATOM 2329 N N . PRO A 1 298 ? 20.454 -7.072 14.706 1.00 45.34 298 PRO A N 1
ATOM 2330 C CA . PRO A 1 298 ? 21.175 -7.967 13.814 1.00 45.34 298 PRO A CA 1
ATOM 2331 C C . PRO A 1 298 ? 22.642 -7.997 14.242 1.00 45.34 298 PRO A C 1
ATOM 2333 O O . PRO A 1 298 ? 23.261 -6.947 14.398 1.00 45.34 298 PRO A O 1
ATOM 2336 N N . ALA A 1 299 ? 23.195 -9.193 14.447 1.00 43.78 299 ALA A N 1
ATOM 2337 C CA . ALA A 1 299 ? 24.634 -9.343 14.611 1.00 43.78 299 ALA A CA 1
ATOM 2338 C C . ALA A 1 299 ? 25.328 -8.724 13.390 1.00 43.78 299 ALA A C 1
ATOM 2340 O O . ALA A 1 299 ? 24.970 -9.066 12.260 1.00 43.78 299 ALA A O 1
ATOM 2341 N N . GLU A 1 300 ? 26.287 -7.826 13.627 1.00 37.06 300 GLU A N 1
ATOM 2342 C CA . GLU A 1 300 ? 27.166 -7.288 12.589 1.00 37.06 300 GLU A CA 1
ATOM 2343 C C . GLU A 1 300 ? 27.727 -8.461 11.766 1.00 37.06 300 GLU A C 1
ATOM 2345 O O . GLU A 1 300 ? 28.367 -9.370 12.306 1.00 37.06 300 GLU A O 1
ATOM 2350 N N . ARG A 1 301 ? 27.410 -8.490 10.471 1.00 33.75 301 ARG A N 1
ATOM 2351 C CA . ARG A 1 301 ? 27.995 -9.398 9.483 1.00 33.75 301 ARG A CA 1
ATOM 2352 C C . ARG A 1 301 ? 28.494 -8.590 8.307 1.00 33.75 301 ARG A C 1
ATOM 2354 O O . ARG A 1 301 ? 27.721 -7.723 7.843 1.00 33.75 301 ARG A O 1
#